Protein AF-A0A7C5XNP4-F1 (afdb_monomer_lite)

Structure (mmCIF, N/CA/C/O backbone):
data_AF-A0A7C5XNP4-F1
#
_entry.id   AF-A0A7C5XNP4-F1
#
loop_
_atom_site.group_PDB
_atom_site.id
_atom_site.type_symbol
_atom_site.label_atom_id
_atom_site.label_alt_id
_atom_site.label_comp_id
_atom_site.label_asym_id
_atom_site.label_entity_id
_atom_site.label_seq_id
_atom_site.pdbx_PDB_ins_code
_atom_site.Cartn_x
_atom_site.Cartn_y
_atom_site.Cartn_z
_atom_site.occupancy
_atom_site.B_iso_or_equiv
_atom_site.auth_seq_id
_atom_site.auth_comp_id
_atom_site.auth_asym_id
_atom_site.auth_atom_id
_atom_site.pdbx_PDB_model_num
ATOM 1 N N . MET A 1 1 ? 22.780 8.938 53.325 1.00 55.75 1 MET A N 1
ATOM 2 C CA . MET A 1 1 ? 22.025 7.682 53.125 1.00 55.75 1 MET A CA 1
ATOM 3 C C . MET A 1 1 ? 20.499 7.865 53.130 1.00 55.75 1 MET A C 1
ATOM 5 O O . MET A 1 1 ? 19.840 7.073 52.483 1.00 55.75 1 MET A O 1
ATOM 9 N N . SER A 1 2 ? 19.911 8.897 53.764 1.00 61.62 2 SER A N 1
ATOM 10 C CA . SER A 1 2 ? 18.436 9.079 53.789 1.00 61.62 2 SER A CA 1
ATOM 11 C C . SER A 1 2 ? 17.801 9.422 52.427 1.00 61.62 2 SER A C 1
ATOM 13 O O . SER A 1 2 ? 16.790 8.841 52.061 1.00 61.62 2 SER A O 1
ATOM 15 N N . GLY A 1 3 ? 18.408 10.318 51.638 1.00 67.31 3 GLY A N 1
ATOM 16 C CA . GLY A 1 3 ? 17.789 10.809 50.393 1.00 67.31 3 GLY A CA 1
ATOM 17 C C . GLY A 1 3 ? 17.752 9.812 49.227 1.00 67.31 3 GLY A C 1
ATOM 18 O O . GLY A 1 3 ? 17.046 10.040 48.252 1.00 67.31 3 GLY A O 1
ATOM 19 N N . GLU A 1 4 ? 18.505 8.716 49.302 1.00 70.69 4 GLU A N 1
ATOM 20 C CA . GLU A 1 4 ? 18.512 7.671 48.269 1.00 70.69 4 GLU A CA 1
ATOM 21 C C . GLU A 1 4 ? 17.351 6.688 48.480 1.00 70.69 4 GLU A C 1
ATOM 23 O O . GLU A 1 4 ? 16.668 6.324 47.525 1.00 70.69 4 GLU A O 1
ATOM 28 N N . SER A 1 5 ? 17.039 6.380 49.744 1.00 75.62 5 SER A N 1
ATOM 29 C CA . SER A 1 5 ? 15.875 5.579 50.136 1.00 75.62 5 SER A CA 1
ATOM 30 C C . SER A 1 5 ? 14.548 6.268 49.793 1.00 75.62 5 SER A C 1
ATOM 32 O O . SER A 1 5 ? 13.605 5.602 49.374 1.00 75.62 5 SER A O 1
ATOM 34 N N . ASP A 1 6 ? 14.478 7.598 49.914 1.00 80.94 6 ASP A N 1
ATOM 35 C CA . ASP A 1 6 ? 13.275 8.376 49.571 1.00 80.94 6 ASP A CA 1
ATOM 36 C C . ASP A 1 6 ? 13.023 8.450 48.057 1.00 80.94 6 ASP A C 1
ATOM 38 O O . ASP A 1 6 ? 11.881 8.511 47.601 1.00 80.94 6 ASP A O 1
ATOM 42 N N . ARG A 1 7 ? 14.087 8.434 47.243 1.00 82.81 7 ARG A N 1
ATOM 43 C CA . ARG A 1 7 ? 13.955 8.374 45.779 1.00 82.81 7 ARG A CA 1
ATOM 44 C C . ARG A 1 7 ? 13.539 6.982 45.321 1.00 82.81 7 ARG A C 1
ATOM 46 O O . ARG A 1 7 ? 12.715 6.883 44.416 1.00 82.81 7 ARG A O 1
ATOM 53 N N . LEU A 1 8 ? 14.078 5.937 45.951 1.00 88.56 8 LEU A N 1
ATOM 54 C CA . LEU A 1 8 ? 13.728 4.553 45.640 1.00 88.56 8 LEU A CA 1
ATOM 55 C C . LEU A 1 8 ? 12.246 4.277 45.935 1.00 88.56 8 LEU A C 1
ATOM 57 O O . LEU A 1 8 ? 11.529 3.803 45.061 1.00 88.56 8 LEU A O 1
ATOM 61 N N . SER A 1 9 ? 11.765 4.681 47.115 1.00 86.62 9 SER A N 1
ATOM 62 C CA . SER A 1 9 ? 10.368 4.475 47.524 1.00 86.62 9 SER A CA 1
ATOM 63 C C . SER A 1 9 ? 9.368 5.232 46.643 1.00 86.62 9 SER A C 1
ATOM 65 O O . SER A 1 9 ? 8.276 4.740 46.355 1.00 86.62 9 SER A O 1
ATOM 67 N N . ARG A 1 10 ? 9.743 6.419 46.15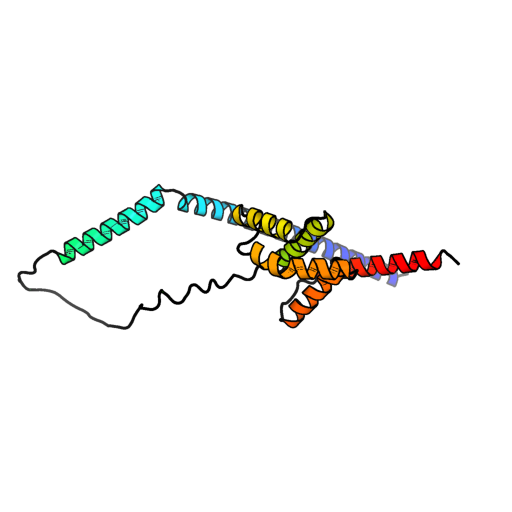3 1.00 89.75 10 ARG A N 1
ATOM 68 C CA . ARG A 1 10 ? 8.925 7.174 45.201 1.00 89.75 10 ARG A CA 1
ATOM 69 C C . ARG A 1 10 ? 8.833 6.479 43.842 1.00 89.75 10 ARG A C 1
ATOM 71 O O . ARG A 1 10 ? 7.741 6.400 43.288 1.00 89.75 10 ARG A O 1
ATOM 78 N N . VAL A 1 11 ? 9.948 5.961 43.327 1.00 88.81 11 VAL A N 1
ATOM 79 C CA . VAL A 1 11 ? 9.963 5.220 42.056 1.00 88.81 11 VAL A CA 1
ATOM 80 C C . VAL A 1 11 ? 9.156 3.926 42.173 1.00 88.81 11 VAL A C 1
ATOM 82 O O . VAL A 1 11 ? 8.379 3.621 41.277 1.00 88.81 11 VAL A O 1
ATOM 85 N N . GLU A 1 12 ? 9.264 3.200 43.287 1.00 89.56 12 GLU A N 1
ATOM 86 C CA . GLU A 1 12 ? 8.447 2.004 43.543 1.00 89.56 12 GLU A CA 1
ATOM 87 C C . GLU A 1 12 ? 6.948 2.318 43.523 1.00 89.56 12 GLU A C 1
ATOM 89 O O . GLU A 1 12 ? 6.162 1.580 42.926 1.00 89.56 12 GLU A O 1
ATOM 94 N N . LYS A 1 13 ? 6.550 3.452 44.110 1.00 93.69 13 LYS A N 1
ATOM 95 C CA . LYS A 1 13 ? 5.158 3.905 44.092 1.00 93.69 13 LYS A CA 1
ATOM 96 C C . LYS A 1 13 ? 4.684 4.276 42.683 1.00 93.69 13 LYS A C 1
ATOM 98 O O . LYS A 1 13 ? 3.612 3.838 42.277 1.00 93.69 13 LYS A O 1
ATOM 103 N N . GLU A 1 14 ? 5.484 5.034 41.932 1.00 92.00 14 GLU A N 1
ATOM 104 C CA . GLU A 1 14 ? 5.174 5.408 40.543 1.00 92.00 14 GLU A CA 1
ATOM 105 C C . GLU A 1 14 ? 5.060 4.160 39.642 1.00 92.00 14 GLU A C 1
ATOM 107 O O . GLU A 1 14 ? 4.161 4.083 38.807 1.00 92.00 14 GLU A O 1
ATOM 112 N N . VAL A 1 15 ? 5.907 3.143 39.846 1.00 92.12 15 VAL A N 1
ATOM 113 C CA . VAL A 1 15 ? 5.844 1.863 39.116 1.00 92.12 15 VAL A CA 1
ATOM 114 C C . VAL A 1 15 ? 4.574 1.081 39.450 1.00 92.12 15 VAL A C 1
ATOM 116 O O . VAL A 1 15 ? 3.950 0.519 38.546 1.00 92.12 15 VAL A O 1
ATOM 119 N N . GLU A 1 16 ? 4.160 1.049 40.716 1.00 93.44 16 GLU A N 1
ATOM 120 C CA . GLU A 1 16 ? 2.936 0.350 41.115 1.00 93.44 16 GLU A CA 1
ATOM 121 C C . GLU A 1 16 ? 1.680 1.055 40.570 1.00 93.44 16 GLU A C 1
ATOM 123 O O . GLU A 1 16 ? 0.771 0.394 40.065 1.00 93.44 16 GLU A O 1
ATOM 128 N N . GLU A 1 17 ? 1.656 2.391 40.556 1.00 94.69 17 GLU A N 1
ATOM 129 C CA . GLU A 1 17 ? 0.597 3.179 39.906 1.00 94.69 17 GLU A CA 1
ATOM 130 C C . GLU A 1 17 ? 0.554 2.931 38.384 1.00 94.69 17 GLU A C 1
ATOM 132 O O . GLU A 1 17 ? -0.520 2.736 37.797 1.00 94.69 17 GLU A O 1
ATOM 137 N N . LEU A 1 18 ? 1.718 2.854 37.727 1.00 93.88 18 LEU A N 1
ATOM 138 C CA . LEU A 1 18 ? 1.809 2.546 36.297 1.00 93.88 18 LEU A CA 1
ATOM 139 C C . LEU A 1 18 ? 1.304 1.131 35.982 1.00 93.88 18 LEU A C 1
ATOM 141 O O . LEU A 1 18 ? 0.596 0.910 35.003 1.00 93.88 18 LEU A O 1
ATOM 145 N N . LYS A 1 19 ? 1.625 0.160 36.837 1.00 91.56 19 LYS A N 1
ATOM 146 C CA . LYS A 1 19 ? 1.166 -1.225 36.702 1.00 91.56 19 LYS A CA 1
ATOM 147 C C . LYS A 1 19 ? -0.351 -1.338 36.856 1.00 91.56 19 LYS A C 1
ATOM 149 O O . LYS A 1 19 ? -0.992 -2.073 36.102 1.00 91.56 19 LYS A O 1
ATOM 154 N N . GLN A 1 20 ? -0.934 -0.600 37.798 1.00 95.38 20 GLN A N 1
ATOM 155 C CA . GLN A 1 20 ? -2.383 -0.566 38.004 1.00 95.38 20 GLN A CA 1
ATOM 156 C C . GLN A 1 20 ? -3.111 0.106 36.836 1.00 95.38 20 GLN A C 1
ATOM 158 O O . GLN A 1 20 ? -4.102 -0.434 36.342 1.00 95.38 20 GLN A O 1
ATOM 163 N N . SER A 1 21 ? -2.600 1.239 36.347 1.00 94.12 21 SER A N 1
ATOM 164 C CA . SER A 1 21 ? -3.162 1.915 35.170 1.00 94.12 21 SER A CA 1
ATOM 165 C C . SER A 1 21 ? -3.051 1.065 33.903 1.00 94.12 21 SER A C 1
ATOM 167 O O . SER A 1 21 ? -4.036 0.940 33.180 1.00 94.12 21 SER A O 1
ATOM 169 N N . LEU A 1 22 ? -1.917 0.394 33.673 1.00 92.88 22 LEU A N 1
ATOM 170 C CA . LEU A 1 22 ? -1.748 -0.526 32.546 1.00 92.88 22 LEU A CA 1
ATOM 171 C C . LEU A 1 22 ? -2.746 -1.688 32.610 1.00 92.88 22 LEU A C 1
ATOM 173 O O . LEU A 1 22 ? -3.338 -2.054 31.595 1.00 92.88 22 LEU A O 1
ATOM 177 N N . LYS A 1 23 ? -2.968 -2.249 33.804 1.00 93.38 23 LYS A N 1
ATOM 178 C CA . LYS A 1 23 ? -3.958 -3.311 34.003 1.00 93.38 23 LYS A CA 1
ATOM 179 C C . LYS A 1 23 ? -5.371 -2.822 33.678 1.00 93.38 23 LYS A C 1
ATOM 181 O O . LYS A 1 23 ? -6.082 -3.494 32.939 1.00 93.38 23 LYS A O 1
ATOM 186 N N . LYS A 1 24 ? -5.735 -1.628 34.149 1.00 95.75 24 LYS A N 1
ATOM 187 C CA . LYS A 1 24 ? -7.036 -1.013 33.865 1.00 95.75 24 LYS A CA 1
ATOM 188 C C . LYS A 1 24 ? -7.237 -0.750 32.368 1.00 95.75 24 LYS A C 1
ATOM 190 O O . LYS A 1 24 ? -8.278 -1.099 31.827 1.00 95.75 24 LYS A O 1
ATOM 195 N N . ILE A 1 25 ? -6.226 -0.207 31.688 1.00 94.50 25 ILE A N 1
ATOM 196 C CA . ILE A 1 25 ? -6.269 0.036 30.238 1.00 94.50 25 ILE A CA 1
ATOM 197 C C . ILE A 1 25 ? -6.407 -1.283 29.471 1.00 94.50 25 ILE A C 1
ATOM 199 O O . ILE A 1 25 ? -7.172 -1.359 28.516 1.00 94.50 25 ILE A O 1
ATOM 203 N N . SER A 1 26 ? -5.704 -2.337 29.892 1.00 90.88 26 SER A N 1
ATOM 204 C CA . SER A 1 26 ? -5.814 -3.667 29.282 1.00 90.88 26 SER A CA 1
ATOM 205 C C . SER A 1 26 ? -7.223 -4.260 29.426 1.00 90.88 26 SER A C 1
ATOM 207 O O . SER A 1 26 ? -7.767 -4.828 28.475 1.00 90.88 26 SER A O 1
ATOM 209 N N . GLU A 1 27 ? -7.845 -4.088 30.596 1.00 95.31 27 GLU A N 1
ATOM 210 C CA . GLU A 1 27 ? -9.223 -4.515 30.858 1.00 95.31 27 GLU A CA 1
ATOM 211 C C . GLU A 1 27 ? -10.234 -3.714 30.016 1.00 95.31 27 GLU A C 1
ATOM 213 O O . GLU A 1 27 ? -11.100 -4.304 29.369 1.00 95.31 27 GLU A O 1
ATOM 218 N N . GLU A 1 28 ? -10.091 -2.387 29.951 1.00 94.75 28 GLU A N 1
ATOM 219 C CA . GLU A 1 28 ? -10.933 -1.512 29.121 1.00 94.75 28 GLU A CA 1
ATOM 220 C C . GLU A 1 28 ? -10.781 -1.816 27.622 1.00 94.75 28 GLU A C 1
ATOM 222 O O . GLU A 1 28 ? -11.778 -1.899 26.904 1.00 94.75 28 GLU A O 1
ATOM 227 N N . PHE A 1 29 ? -9.554 -2.055 27.153 1.00 91.50 29 PHE A N 1
ATOM 228 C CA . PHE A 1 29 ? -9.278 -2.440 25.770 1.00 91.50 29 PHE A CA 1
ATOM 229 C C . PHE A 1 29 ? -9.910 -3.790 25.420 1.00 91.50 29 PHE A C 1
ATOM 231 O O . PHE A 1 29 ? -10.581 -3.912 24.397 1.00 91.50 29 PHE A O 1
ATOM 238 N N . SER A 1 30 ? -9.755 -4.793 26.290 1.00 91.56 30 SER A N 1
ATOM 239 C CA . SER A 1 30 ? -10.360 -6.116 26.094 1.00 91.56 30 SER A CA 1
ATOM 240 C C . SER A 1 30 ? -11.884 -6.020 26.004 1.00 91.56 30 SER A C 1
ATOM 242 O O . SER A 1 30 ? -12.494 -6.620 25.120 1.00 91.56 30 SER A O 1
ATOM 244 N N . LYS A 1 31 ? -12.494 -5.190 26.858 1.00 95.94 31 LYS A N 1
ATOM 245 C CA . LYS A 1 31 ? -13.934 -4.925 26.829 1.00 95.94 31 LYS A CA 1
ATOM 246 C C . LYS A 1 31 ? -14.373 -4.252 25.525 1.00 95.94 31 LYS A C 1
ATOM 248 O O . LYS A 1 31 ? -15.348 -4.689 24.919 1.00 95.94 31 LYS A O 1
ATOM 253 N N . ALA A 1 32 ? -13.643 -3.240 25.057 1.00 92.19 32 ALA A N 1
ATOM 254 C CA . ALA A 1 32 ? -13.949 -2.569 23.793 1.00 92.19 32 ALA A CA 1
ATOM 255 C C . ALA A 1 32 ? -13.857 -3.526 22.589 1.00 92.19 32 ALA A C 1
ATOM 257 O O . ALA A 1 32 ? -14.681 -3.465 21.676 1.00 92.19 32 ALA A O 1
ATOM 258 N N . VAL A 1 33 ? -12.893 -4.455 22.597 1.00 94.00 33 VAL A N 1
ATOM 259 C CA . VAL A 1 33 ? -12.765 -5.496 21.563 1.00 94.00 33 VAL A CA 1
ATOM 260 C C . VAL A 1 33 ? -13.949 -6.467 21.595 1.00 94.00 33 VAL A C 1
ATOM 262 O O . VAL A 1 33 ? -14.460 -6.841 20.537 1.00 94.00 33 VAL A O 1
ATOM 265 N N . GLU A 1 34 ? -14.422 -6.864 22.779 1.00 93.88 34 GLU A N 1
ATOM 266 C CA . GLU A 1 34 ? -15.616 -7.709 22.905 1.00 93.88 34 GLU A CA 1
ATOM 267 C C . GLU A 1 34 ? -16.885 -7.004 22.414 1.00 93.88 34 GLU A C 1
ATOM 269 O O . GLU A 1 34 ? -17.672 -7.603 21.675 1.00 93.88 34 GLU A O 1
ATOM 274 N N . GLU A 1 35 ? -17.063 -5.728 22.761 1.00 95.19 35 GLU A N 1
ATOM 275 C CA . GLU A 1 35 ? -18.182 -4.910 22.282 1.00 95.19 35 GLU A CA 1
ATOM 276 C C . GLU A 1 35 ? -18.152 -4.761 20.753 1.00 95.19 35 GLU A C 1
ATOM 278 O O . GLU A 1 35 ? -19.176 -4.956 20.094 1.00 95.19 35 GLU A O 1
ATOM 283 N N . LEU A 1 36 ? -16.974 -4.526 20.163 1.00 87.94 36 LEU A N 1
ATOM 284 C CA . LEU A 1 36 ? -16.812 -4.459 18.709 1.00 87.94 36 LEU A CA 1
ATOM 285 C C . LEU A 1 36 ? -17.121 -5.803 18.036 1.00 87.94 36 LEU A C 1
ATOM 287 O O . LEU A 1 36 ? -17.833 -5.847 17.031 1.00 87.94 36 LEU A O 1
ATOM 291 N N . ARG A 1 37 ? -16.637 -6.918 18.599 1.00 93.00 37 ARG A N 1
ATOM 292 C CA . ARG A 1 37 ? -16.946 -8.265 18.094 1.00 93.00 37 ARG A CA 1
ATOM 293 C C . ARG A 1 37 ? -18.452 -8.520 18.110 1.00 93.00 37 ARG A C 1
ATOM 295 O O . ARG A 1 37 ? -18.978 -9.079 17.148 1.00 93.00 37 ARG A O 1
ATOM 302 N N . LYS A 1 38 ? -19.141 -8.108 19.176 1.00 95.19 38 LYS A N 1
ATOM 303 C CA . LYS A 1 38 ? -20.596 -8.234 19.292 1.00 95.19 38 LYS A CA 1
ATOM 304 C C . LYS A 1 38 ? -21.311 -7.415 18.215 1.00 95.19 38 LYS A C 1
ATOM 306 O O . LYS A 1 38 ? -22.148 -7.971 17.510 1.00 95.19 38 LYS A O 1
ATOM 311 N N . ALA A 1 39 ? -20.915 -6.158 18.019 1.00 93.56 39 ALA A N 1
ATOM 312 C CA . ALA A 1 39 ? -21.483 -5.296 16.984 1.00 93.56 39 ALA A CA 1
ATOM 313 C C . ALA A 1 39 ? -21.311 -5.884 15.570 1.00 93.56 39 ALA A C 1
ATOM 315 O O . ALA A 1 39 ? -22.239 -5.862 14.768 1.00 93.56 39 ALA A O 1
ATOM 316 N N . VAL A 1 40 ? -20.155 -6.484 15.263 1.00 89.94 40 VAL A N 1
ATOM 317 C CA . VAL A 1 40 ? -19.923 -7.143 13.963 1.00 89.94 40 VAL A CA 1
ATOM 318 C C . VAL A 1 40 ? -20.829 -8.364 13.771 1.00 89.94 40 VAL A C 1
ATOM 320 O O . VAL A 1 40 ? -21.347 -8.579 12.673 1.00 89.94 40 VAL A O 1
ATOM 323 N N . VAL A 1 41 ? -21.051 -9.161 14.821 1.00 90.44 41 VAL A N 1
ATOM 324 C CA . VAL A 1 41 ? -21.989 -10.296 14.770 1.00 90.44 41 VAL A CA 1
ATOM 325 C C . VAL A 1 41 ? -23.423 -9.809 14.549 1.00 90.44 41 VAL A C 1
ATOM 327 O O . VAL A 1 41 ? -24.128 -10.383 13.720 1.00 90.44 41 VAL A O 1
ATOM 330 N N . GLU A 1 42 ? -23.836 -8.732 15.221 1.00 91.06 42 GLU A N 1
ATOM 331 C CA . GLU A 1 42 ? -25.151 -8.105 15.032 1.00 91.06 42 GLU A CA 1
ATOM 332 C C . GLU A 1 42 ? -25.328 -7.571 13.602 1.00 91.06 42 GLU A C 1
ATOM 334 O O . GLU A 1 42 ? -26.345 -7.856 12.974 1.00 91.06 42 GLU A O 1
ATOM 339 N N . ILE A 1 43 ? -24.319 -6.896 13.035 1.00 88.38 43 ILE A N 1
ATOM 340 C CA . ILE A 1 43 ? -24.342 -6.436 11.635 1.00 88.38 43 ILE A CA 1
ATOM 341 C C . ILE A 1 43 ? -24.482 -7.622 10.682 1.00 88.38 43 ILE A C 1
ATOM 343 O O . ILE A 1 43 ? -25.315 -7.585 9.782 1.00 88.38 43 ILE A O 1
ATOM 347 N N . ARG A 1 44 ? -23.707 -8.696 10.874 1.00 83.19 44 ARG A N 1
ATOM 348 C CA . ARG A 1 44 ? -23.817 -9.893 10.028 1.00 83.19 44 ARG A CA 1
ATOM 349 C C . ARG A 1 44 ? -25.208 -10.521 10.124 1.00 83.19 44 ARG A C 1
ATOM 351 O O . ARG A 1 44 ? -25.735 -10.970 9.108 1.00 83.19 44 ARG A O 1
ATOM 358 N N . SER A 1 45 ? -25.800 -10.538 11.318 1.00 86.62 45 SER A N 1
ATOM 359 C CA . SER A 1 45 ? -27.178 -10.994 11.516 1.00 86.62 45 SER A CA 1
ATOM 360 C C . SER A 1 45 ? -28.164 -10.118 10.743 1.00 86.62 45 SER A C 1
ATOM 362 O O . SER A 1 45 ? -28.939 -10.642 9.951 1.00 86.62 45 SER A O 1
ATOM 364 N N . ALA A 1 46 ? -28.074 -8.793 10.882 1.00 80.38 46 ALA A N 1
ATOM 365 C CA . ALA A 1 46 ? -28.932 -7.846 10.171 1.00 80.38 46 ALA A CA 1
ATOM 366 C C . ALA A 1 46 ? -28.777 -7.944 8.643 1.00 80.38 46 ALA A C 1
ATOM 368 O O . ALA A 1 46 ? -29.765 -7.918 7.917 1.00 80.38 46 ALA A O 1
ATOM 369 N N . VAL A 1 47 ? -27.551 -8.124 8.141 1.00 80.19 47 VAL A N 1
ATOM 370 C CA . VAL A 1 47 ? -27.296 -8.374 6.714 1.00 80.19 47 VAL A CA 1
ATOM 371 C C . VAL A 1 47 ? -27.953 -9.679 6.273 1.00 80.19 47 VAL A C 1
ATOM 373 O O . VAL A 1 47 ? -28.615 -9.690 5.246 1.00 80.19 47 VAL A O 1
ATOM 376 N N . THR A 1 48 ? -27.865 -10.745 7.071 1.00 77.94 48 THR A N 1
ATOM 377 C CA . THR A 1 48 ? -28.534 -12.025 6.768 1.00 77.94 48 THR A CA 1
ATOM 378 C C . THR A 1 48 ? -30.065 -11.881 6.773 1.00 77.94 48 THR A C 1
ATOM 380 O O . THR A 1 48 ? -30.758 -12.517 5.981 1.00 77.94 48 THR A O 1
ATOM 383 N N . GLU A 1 49 ? -30.619 -11.025 7.638 1.00 76.31 49 GLU A N 1
ATOM 384 C CA . GLU A 1 49 ? -32.050 -10.696 7.655 1.00 76.31 49 GLU A CA 1
ATOM 385 C C . GLU A 1 49 ? -32.488 -9.879 6.431 1.00 76.31 49 GLU A C 1
ATOM 387 O O . GLU A 1 49 ? -33.592 -10.097 5.927 1.00 76.31 49 GLU A O 1
ATOM 392 N N . ILE A 1 50 ? -31.638 -8.976 5.931 1.00 72.00 50 ILE A N 1
ATOM 393 C CA . ILE A 1 50 ? -31.873 -8.204 4.698 1.00 72.00 50 ILE A CA 1
ATOM 394 C C . ILE A 1 50 ? -31.714 -9.090 3.455 1.00 72.00 50 ILE A C 1
ATOM 396 O O . ILE A 1 50 ? -32.513 -8.996 2.527 1.00 72.00 50 ILE A O 1
ATOM 400 N N . GLU A 1 51 ? -30.717 -9.976 3.443 1.00 65.12 51 GLU A N 1
ATOM 401 C CA . GLU A 1 51 ? -30.487 -10.956 2.376 1.00 65.12 51 GLU A CA 1
ATOM 402 C C . GLU A 1 51 ? -31.578 -12.032 2.321 1.00 65.12 51 GLU A C 1
ATOM 404 O O . GLU A 1 51 ? -31.677 -12.752 1.328 1.00 65.12 51 GLU A O 1
ATOM 409 N N . ASN A 1 52 ? -32.426 -12.145 3.351 1.00 75.50 52 ASN A N 1
ATOM 410 C CA . ASN A 1 52 ? -33.547 -13.071 3.333 1.00 75.50 52 ASN A CA 1
ATOM 411 C C . ASN A 1 52 ? -34.553 -12.663 2.235 1.00 75.50 52 ASN A C 1
ATOM 413 O O . ASN A 1 52 ? -35.268 -11.662 2.382 1.00 75.50 52 ASN A O 1
ATOM 417 N N . PRO A 1 53 ? -34.699 -13.465 1.164 1.00 64.81 53 PRO A N 1
ATOM 418 C CA . PRO A 1 53 ? -35.544 -13.112 0.030 1.00 64.81 53 PRO A CA 1
ATOM 419 C C . PRO A 1 53 ? -37.018 -12.970 0.421 1.00 64.81 53 PRO A C 1
ATOM 421 O O . PRO A 1 53 ? -37.740 -12.202 -0.204 1.00 64.81 53 PRO A O 1
ATOM 424 N N . PHE A 1 54 ? -37.481 -13.641 1.481 1.00 67.25 54 PHE A N 1
ATOM 425 C CA . PHE A 1 54 ? -38.860 -13.508 1.954 1.00 67.25 54 PHE A CA 1
ATOM 426 C C . PHE A 1 54 ? -39.143 -12.142 2.589 1.00 67.25 54 PHE A C 1
ATOM 428 O O . PHE A 1 54 ? -40.262 -11.640 2.469 1.00 67.25 54 PHE A O 1
ATOM 435 N N . ASN A 1 55 ? -38.147 -11.517 3.224 1.00 66.81 55 ASN A N 1
ATOM 436 C CA . ASN A 1 55 ? -38.293 -10.168 3.770 1.00 66.81 55 ASN A CA 1
ATOM 437 C C . ASN A 1 55 ? -38.370 -9.131 2.641 1.00 66.81 55 ASN A C 1
ATOM 439 O O . ASN A 1 55 ? -39.218 -8.242 2.690 1.00 66.81 55 ASN A O 1
ATOM 443 N N . LEU A 1 56 ? -37.572 -9.302 1.582 1.00 67.81 56 LEU A N 1
ATOM 444 C CA . LEU A 1 56 ? -37.647 -8.477 0.371 1.00 67.81 56 LEU A CA 1
ATOM 445 C C . LEU A 1 56 ? -38.981 -8.661 -0.362 1.00 67.81 56 LEU A C 1
ATOM 447 O O . LEU A 1 56 ? -39.621 -7.679 -0.731 1.00 67.81 56 LEU A O 1
ATOM 451 N N . LEU A 1 57 ? -39.448 -9.905 -0.511 1.00 62.03 57 LEU A N 1
ATOM 452 C CA . LEU A 1 57 ? -40.745 -10.201 -1.121 1.00 62.03 57 LEU A CA 1
ATOM 453 C C . LEU A 1 57 ? -41.904 -9.594 -0.333 1.00 62.03 57 LEU A C 1
ATOM 455 O O . LEU A 1 57 ? -42.845 -9.123 -0.956 1.00 62.03 57 LEU A O 1
ATOM 459 N N . ARG A 1 58 ? -41.835 -9.553 1.004 1.00 64.88 58 ARG A N 1
ATOM 460 C CA . ARG A 1 58 ? -42.851 -8.889 1.835 1.00 64.88 58 ARG A CA 1
ATOM 461 C C . ARG A 1 58 ? -42.894 -7.380 1.588 1.00 64.88 58 ARG A C 1
ATOM 463 O O . ARG A 1 58 ? -43.978 -6.805 1.535 1.00 64.88 58 ARG A O 1
ATOM 470 N N . VAL A 1 59 ? -41.735 -6.738 1.444 1.00 63.84 59 VAL A N 1
ATOM 471 C CA . VAL A 1 59 ? -41.657 -5.302 1.134 1.00 63.84 59 VAL A CA 1
ATOM 472 C C . VAL A 1 59 ? -42.205 -5.035 -0.271 1.00 63.84 59 VAL A C 1
ATOM 474 O O . VAL A 1 59 ? -43.085 -4.191 -0.422 1.00 63.84 59 VAL A O 1
ATOM 477 N N . ILE A 1 60 ? -41.794 -5.818 -1.271 1.00 63.31 60 ILE A N 1
ATOM 478 C CA . ILE A 1 60 ? -42.275 -5.685 -2.656 1.00 63.31 60 ILE A CA 1
ATOM 479 C C . ILE A 1 60 ? -43.779 -5.977 -2.754 1.00 63.31 60 ILE A C 1
ATOM 481 O O . ILE A 1 60 ? -44.512 -5.220 -3.383 1.00 63.31 60 ILE A O 1
ATOM 485 N N . SER A 1 61 ? -44.275 -7.025 -2.089 1.00 62.22 61 SER A N 1
ATOM 486 C CA . SER A 1 61 ? -45.705 -7.344 -2.078 1.00 62.22 61 SER A CA 1
ATOM 487 C C . SER A 1 61 ? -46.516 -6.248 -1.395 1.00 62.22 61 SER A C 1
ATOM 489 O O . SER A 1 61 ? -47.593 -5.909 -1.874 1.00 62.22 61 SER A O 1
ATOM 491 N N . SER A 1 62 ? -45.990 -5.651 -0.319 1.00 65.25 62 SER A N 1
ATOM 492 C CA . SER A 1 62 ? -46.644 -4.518 0.342 1.00 65.25 62 SER A CA 1
ATOM 493 C C . SER A 1 62 ? -46.689 -3.276 -0.549 1.00 65.25 62 SER A C 1
ATOM 495 O O . SER A 1 62 ? -47.688 -2.562 -0.552 1.00 65.25 62 SER A O 1
ATOM 497 N N . GLU A 1 63 ? -45.655 -3.041 -1.359 1.00 67.44 63 GLU A N 1
ATOM 498 C CA . GLU A 1 63 ? -45.612 -1.927 -2.304 1.00 67.44 63 GLU A CA 1
ATOM 499 C C . GLU A 1 63 ? -46.573 -2.146 -3.481 1.00 67.44 63 GLU A C 1
ATOM 501 O O . GLU A 1 63 ? -47.308 -1.232 -3.861 1.00 67.44 63 GLU A O 1
ATOM 506 N N . GLU A 1 64 ? -46.669 -3.374 -3.995 1.00 65.62 64 GLU A N 1
ATOM 507 C CA . GLU A 1 64 ? -47.689 -3.748 -4.975 1.00 65.62 64 GLU A CA 1
ATOM 508 C C . GLU A 1 64 ? -49.113 -3.628 -4.416 1.00 65.62 64 GLU A C 1
ATOM 510 O O . GLU A 1 64 ? -50.006 -3.147 -5.113 1.00 65.62 64 GLU A O 1
ATOM 515 N N . GLU A 1 65 ? -49.349 -4.037 -3.169 1.00 60.88 65 GLU A N 1
ATOM 516 C CA . GLU A 1 65 ? -50.641 -3.888 -2.492 1.00 60.88 65 GLU A CA 1
ATOM 517 C C . GLU A 1 65 ? -51.004 -2.414 -2.292 1.00 60.88 65 GLU A C 1
ATOM 519 O O . GLU A 1 65 ? -52.144 -2.025 -2.550 1.00 60.88 65 GLU A O 1
ATOM 524 N N . LEU A 1 66 ? -50.036 -1.567 -1.931 1.00 62.84 66 LEU A N 1
ATOM 525 C CA . LEU A 1 66 ? -50.229 -0.124 -1.794 1.00 62.84 66 LEU A CA 1
ATOM 526 C C . LEU A 1 66 ? -50.548 0.530 -3.146 1.00 62.84 66 LEU A C 1
ATOM 528 O O . LEU A 1 66 ? -51.416 1.400 -3.234 1.00 62.84 66 LEU A O 1
ATOM 532 N N . GLN A 1 67 ? -49.892 0.086 -4.222 1.00 65.38 67 GLN A N 1
ATOM 533 C CA . GLN A 1 67 ? -50.194 0.528 -5.584 1.00 65.38 67 GLN A CA 1
ATOM 534 C C . GLN A 1 67 ? -51.562 0.036 -6.066 1.00 65.38 67 GLN A C 1
ATOM 536 O O . GLN A 1 67 ? -52.284 0.792 -6.717 1.00 65.38 67 GLN A O 1
ATOM 541 N N . ARG A 1 68 ? -51.959 -1.200 -5.739 1.00 69.19 68 ARG A N 1
ATOM 542 C CA . ARG A 1 68 ? -53.304 -1.718 -6.038 1.00 69.19 68 ARG A CA 1
ATOM 543 C C . ARG A 1 68 ? -54.371 -0.948 -5.264 1.00 69.19 68 ARG A C 1
ATOM 545 O O . ARG A 1 68 ? -55.373 -0.572 -5.862 1.00 69.19 68 ARG A O 1
ATOM 552 N N . ALA A 1 69 ? -54.141 -0.642 -3.987 1.00 65.62 69 ALA A N 1
ATOM 553 C CA . ALA A 1 69 ? -55.040 0.174 -3.174 1.00 65.62 69 ALA A CA 1
ATOM 554 C C . ALA A 1 69 ? -55.187 1.600 -3.734 1.00 65.62 69 ALA A C 1
ATOM 556 O O . ALA A 1 69 ? -56.303 2.107 -3.824 1.00 65.62 69 ALA A O 1
ATOM 557 N N . ARG A 1 70 ? -54.090 2.221 -4.193 1.00 66.38 70 ARG A N 1
ATOM 558 C CA . ARG A 1 70 ? -54.120 3.529 -4.876 1.00 66.38 70 ARG A CA 1
ATOM 559 C C . ARG A 1 70 ? -54.895 3.480 -6.195 1.00 66.38 70 ARG A C 1
ATOM 561 O O . ARG A 1 70 ? -55.767 4.312 -6.408 1.00 66.38 70 ARG A O 1
ATOM 568 N N . LYS A 1 71 ? -54.657 2.469 -7.037 1.00 67.69 71 LYS A N 1
ATOM 569 C CA . LYS A 1 71 ? -55.387 2.285 -8.306 1.00 67.69 71 LYS A CA 1
ATOM 570 C C . LYS A 1 71 ? -56.880 2.015 -8.093 1.00 67.69 71 LYS A C 1
ATOM 572 O O . LYS A 1 71 ? -57.701 2.505 -8.859 1.00 67.69 71 LYS A O 1
ATOM 577 N N . LEU A 1 72 ? -57.241 1.267 -7.049 1.00 66.25 72 LEU A N 1
ATOM 578 C CA . LEU A 1 72 ? -58.637 1.034 -6.662 1.00 66.25 72 LEU A CA 1
ATOM 579 C C . LEU A 1 72 ? -59.306 2.313 -6.138 1.00 66.25 72 LEU A C 1
ATOM 581 O O . LEU A 1 72 ? -60.479 2.540 -6.423 1.00 66.25 72 LEU A O 1
ATOM 585 N N . ALA A 1 73 ? -58.564 3.168 -5.428 1.00 62.03 73 ALA A N 1
ATOM 586 C CA . ALA A 1 73 ? -59.046 4.479 -4.998 1.00 62.03 73 ALA A CA 1
ATOM 587 C C . ALA A 1 73 ? -59.225 5.466 -6.172 1.00 62.03 73 ALA A C 1
ATOM 589 O O . ALA A 1 73 ? -60.122 6.303 -6.126 1.00 62.03 73 ALA A O 1
ATOM 590 N N . GLU A 1 74 ? -58.423 5.349 -7.237 1.00 58.03 74 GLU A N 1
ATOM 591 C CA . GLU A 1 74 ? -58.518 6.177 -8.453 1.00 58.03 74 GLU A CA 1
ATOM 592 C C . GLU A 1 74 ? -59.631 5.738 -9.427 1.00 58.03 74 GLU A C 1
ATOM 594 O O . GLU A 1 74 ? -60.092 6.546 -10.230 1.00 58.03 74 GLU A O 1
ATOM 599 N N . GLN A 1 75 ? -60.083 4.478 -9.372 1.00 52.16 75 GLN A N 1
ATOM 600 C CA . GLN A 1 75 ? -61.066 3.914 -10.315 1.00 52.16 75 GLN A CA 1
ATOM 601 C C . GLN A 1 75 ? -62.522 3.931 -9.822 1.00 52.16 75 GLN A C 1
ATOM 603 O O . GLN A 1 75 ? -63.412 3.483 -10.546 1.00 52.16 75 GLN A O 1
ATOM 608 N N . ALA A 1 76 ? -62.805 4.451 -8.626 1.00 45.84 76 ALA A N 1
ATOM 609 C CA . ALA A 1 76 ? -64.178 4.599 -8.151 1.00 45.84 76 ALA A CA 1
ATOM 610 C C . ALA A 1 76 ? -64.816 5.892 -8.712 1.00 45.84 76 ALA A C 1
ATOM 612 O O . ALA A 1 76 ? -64.359 6.989 -8.380 1.00 45.84 76 ALA A O 1
ATOM 613 N N . PRO A 1 77 ? -65.881 5.819 -9.537 1.00 40.25 77 PRO A N 1
ATOM 614 C CA . PRO A 1 77 ? -66.592 7.008 -9.984 1.00 40.25 77 PRO A CA 1
ATOM 615 C C . PRO A 1 77 ? -67.381 7.612 -8.818 1.00 40.25 77 PRO A C 1
ATOM 617 O O . PRO A 1 77 ? -68.214 6.961 -8.188 1.00 40.25 77 PRO A O 1
ATOM 620 N N . ILE A 1 78 ? -67.113 8.886 -8.547 1.00 41.97 78 ILE A N 1
ATOM 621 C CA . ILE A 1 78 ? -67.805 9.692 -7.545 1.00 41.97 78 ILE A CA 1
ATOM 622 C C . ILE A 1 78 ? -69.219 9.996 -8.063 1.00 41.97 78 ILE A C 1
ATOM 624 O O . ILE A 1 78 ? -69.379 10.718 -9.046 1.00 41.97 78 ILE A O 1
ATOM 628 N N . SER A 1 79 ? -70.245 9.485 -7.378 1.00 32.62 79 SER A N 1
ATOM 629 C CA . SER A 1 79 ? -71.615 10.011 -7.435 1.00 32.62 79 SER A CA 1
ATOM 630 C C . SER A 1 79 ? -72.057 10.409 -6.018 1.00 32.62 79 SER A C 1
ATOM 632 O O . SER A 1 79 ? -71.619 9.777 -5.053 1.00 32.62 79 SER A O 1
ATOM 634 N N . PRO A 1 80 ? -72.828 11.500 -5.848 1.00 42.50 80 PRO A N 1
ATOM 635 C CA . PRO A 1 80 ? -72.720 12.360 -4.678 1.00 42.50 80 PRO A CA 1
ATOM 636 C C . PRO A 1 80 ? -73.795 12.075 -3.625 1.00 42.50 80 PRO A C 1
ATOM 638 O O . PRO A 1 80 ? -74.981 12.053 -3.936 1.00 42.50 80 PRO A O 1
ATOM 641 N N . MET A 1 81 ? -73.404 12.008 -2.349 1.00 28.20 81 MET A N 1
ATOM 642 C CA . MET A 1 81 ? -74.303 12.357 -1.244 1.00 28.20 81 MET A CA 1
ATOM 643 C C . MET A 1 81 ? -73.512 12.799 0.002 1.00 28.20 81 MET A C 1
ATOM 645 O O . MET A 1 81 ? -72.740 12.051 0.587 1.00 28.20 81 MET A O 1
ATOM 649 N N . ARG A 1 82 ? -73.703 14.079 0.341 1.00 30.23 82 ARG A N 1
ATOM 650 C CA . ARG A 1 82 ? -73.384 14.792 1.598 1.00 30.23 82 ARG A CA 1
ATOM 651 C C . ARG A 1 82 ? -74.043 14.128 2.834 1.00 30.23 82 ARG A C 1
ATOM 653 O O . ARG A 1 82 ? -75.005 13.393 2.623 1.00 30.23 82 ARG A O 1
ATOM 660 N N . PRO A 1 83 ? -73.795 14.594 4.084 1.00 40.31 83 PRO A N 1
ATOM 661 C CA . PRO A 1 83 ? -72.614 15.249 4.684 1.00 40.31 83 PRO A CA 1
ATOM 662 C C . PRO A 1 83 ? -72.303 14.729 6.124 1.00 40.31 83 PRO A C 1
ATOM 664 O O . PRO A 1 83 ? -72.978 13.835 6.619 1.00 40.31 83 PRO A O 1
ATOM 667 N N . ALA A 1 84 ? -71.370 15.421 6.798 1.00 27.67 84 ALA A N 1
ATOM 668 C CA . ALA A 1 84 ? -71.046 15.425 8.239 1.00 27.67 84 ALA A CA 1
ATOM 669 C C . ALA A 1 84 ? -69.950 14.419 8.668 1.00 27.67 84 ALA A C 1
ATOM 671 O O . ALA A 1 84 ? -70.061 13.234 8.407 1.00 27.67 84 ALA A O 1
ATOM 672 N N . GLU A 1 85 ? -68.844 14.808 9.311 1.00 29.38 85 GLU A N 1
ATOM 673 C CA . GLU A 1 85 ? -68.555 16.055 10.021 1.00 29.38 85 GLU A CA 1
ATOM 674 C C . GLU A 1 85 ? -67.036 16.240 10.233 1.00 29.38 85 GLU A C 1
ATOM 676 O O . GLU A 1 85 ? -66.331 15.311 10.614 1.00 29.38 85 GLU A O 1
ATOM 681 N N . THR A 1 86 ? -66.593 17.489 10.024 1.00 27.88 86 THR A N 1
ATOM 682 C CA . THR A 1 86 ? -65.446 18.203 10.641 1.00 27.88 86 THR A CA 1
ATOM 683 C C . THR A 1 86 ? -64.019 17.650 10.458 1.00 27.88 86 THR A C 1
ATOM 685 O O . THR A 1 86 ? -63.652 16.642 11.042 1.00 27.88 86 THR A O 1
ATOM 688 N N . ALA A 1 87 ? -63.182 18.246 9.591 1.00 29.03 87 ALA A N 1
ATOM 689 C CA . ALA A 1 87 ? -62.440 19.524 9.757 1.00 29.03 87 ALA A CA 1
ATOM 690 C C . ALA A 1 87 ? -61.372 19.431 10.871 1.00 29.03 87 ALA A C 1
ATOM 692 O O . ALA A 1 87 ? -61.711 19.133 12.008 1.00 29.03 87 ALA A O 1
ATOM 693 N N . LYS A 1 88 ? -60.075 19.679 10.640 1.00 31.22 88 LYS A N 1
ATOM 694 C CA . LYS A 1 88 ? -59.407 20.846 10.013 1.00 31.22 88 LYS A CA 1
ATOM 695 C C . LYS A 1 88 ? -58.037 20.403 9.441 1.00 31.22 88 LYS A C 1
ATOM 697 O O . LYS A 1 88 ? -57.414 19.532 10.036 1.00 31.22 88 LYS A O 1
ATOM 702 N N . THR A 1 89 ? -57.639 20.770 8.216 1.00 27.36 89 THR A N 1
ATOM 703 C CA . THR A 1 89 ? -56.903 22.006 7.814 1.00 27.36 89 THR A CA 1
ATOM 704 C C . THR A 1 89 ? -55.637 22.201 8.652 1.00 27.36 89 THR A C 1
ATOM 706 O O . THR A 1 89 ? -55.749 22.347 9.860 1.00 27.36 89 THR A O 1
ATOM 709 N N . GLU A 1 90 ? -54.435 22.031 8.102 1.00 29.73 90 GLU A N 1
ATOM 710 C CA . GLU A 1 90 ? -53.553 23.021 7.432 1.00 29.73 90 GLU A CA 1
ATOM 711 C C . GLU A 1 90 ? -52.285 22.226 7.007 1.00 29.73 90 GLU A C 1
ATOM 713 O O . GLU A 1 90 ? -51.996 21.205 7.621 1.00 29.73 90 GLU A O 1
ATOM 718 N N . GLU A 1 91 ? -51.434 22.512 6.023 1.00 30.84 91 GLU A N 1
ATOM 719 C CA . GLU A 1 91 ? -51.278 23.513 4.972 1.00 30.84 91 GLU A CA 1
ATOM 720 C C . GLU A 1 91 ? -50.235 22.937 3.972 1.00 30.84 91 GLU A C 1
ATOM 722 O O . GLU A 1 91 ? -49.420 22.076 4.298 1.00 30.84 91 GLU A O 1
ATOM 727 N N . LYS A 1 92 ? -50.314 23.398 2.725 1.00 30.67 92 LYS A N 1
ATOM 728 C CA . LYS A 1 92 ? -49.445 23.141 1.551 1.00 30.67 92 LYS A CA 1
ATOM 729 C C . LYS A 1 92 ? -48.114 23.942 1.658 1.00 30.67 92 LYS A C 1
ATOM 731 O O . LYS A 1 92 ? -48.004 24.734 2.585 1.00 30.67 92 LYS A O 1
ATOM 736 N N . PRO A 1 93 ? -47.236 24.022 0.627 1.00 40.69 93 PRO A N 1
ATOM 737 C CA . PRO A 1 93 ? -46.803 23.089 -0.434 1.00 40.69 93 PRO A CA 1
ATOM 738 C C . PRO A 1 93 ? -45.261 23.162 -0.673 1.00 40.69 93 PRO A C 1
ATOM 740 O O . PRO A 1 93 ? -44.554 23.864 0.041 1.00 40.69 93 PRO A O 1
ATOM 743 N N . SER A 1 94 ? -44.801 22.580 -1.796 1.00 29.02 94 SER A N 1
ATOM 744 C CA . SER A 1 94 ? -43.581 22.931 -2.567 1.00 29.02 94 SER A CA 1
ATOM 745 C C . SER A 1 94 ? -42.380 22.013 -2.301 1.00 29.02 94 SER A C 1
ATOM 747 O O . SER A 1 94 ? -42.046 21.769 -1.154 1.00 29.02 94 SER A O 1
ATOM 749 N N . GLU A 1 95 ? -41.642 21.456 -3.261 1.00 34.62 95 GLU A N 1
ATOM 750 C CA . GLU A 1 95 ? -41.692 21.385 -4.726 1.00 34.62 95 GLU A CA 1
ATOM 751 C C . GLU A 1 95 ? -40.641 20.332 -5.152 1.00 34.62 95 GLU A C 1
ATOM 753 O O . GLU A 1 95 ? -39.593 20.241 -4.516 1.00 34.62 95 GLU A O 1
ATOM 758 N N . LYS A 1 96 ? -40.883 19.666 -6.294 1.00 42.44 96 LYS A N 1
ATOM 759 C CA . LYS A 1 96 ? -39.927 18.923 -7.157 1.00 42.44 96 LYS A CA 1
ATOM 760 C C . LYS A 1 96 ? -39.448 17.550 -6.650 1.00 42.44 96 LYS A C 1
ATOM 762 O O . LYS A 1 96 ? -39.206 17.348 -5.467 1.00 42.44 96 LYS A O 1
ATOM 767 N N . PRO A 1 97 ? -39.317 16.589 -7.581 1.00 41.28 97 PRO A N 1
ATOM 768 C CA . PRO A 1 97 ? -37.991 16.375 -8.157 1.00 41.28 97 PRO A CA 1
ATOM 769 C C . PRO A 1 97 ? -38.023 16.118 -9.671 1.00 41.28 97 PRO A C 1
ATOM 771 O O . PRO A 1 97 ? -38.632 15.171 -10.156 1.00 41.28 97 PRO A O 1
ATOM 774 N N . LEU A 1 98 ? -37.295 16.953 -10.410 1.00 41.22 98 LEU A N 1
ATOM 775 C CA . LEU A 1 98 ? -36.858 16.688 -11.787 1.00 41.22 98 LEU A CA 1
ATOM 776 C C . LEU A 1 98 ? -35.319 16.726 -11.835 1.00 41.22 98 LEU A C 1
ATOM 778 O O . LEU A 1 98 ? -34.713 17.234 -12.767 1.00 41.22 98 LEU A O 1
ATOM 782 N N . GLU A 1 99 ? -34.683 16.233 -10.769 1.00 42.19 99 GLU A N 1
ATOM 783 C CA . GLU A 1 99 ? -33.248 16.405 -10.502 1.00 42.19 99 GLU A CA 1
ATOM 784 C C . GLU A 1 99 ? -32.546 15.071 -10.187 1.00 42.19 99 GLU A C 1
ATOM 786 O O . GLU A 1 99 ? -31.510 15.034 -9.527 1.00 42.19 99 GLU A O 1
ATOM 791 N N . GLU A 1 100 ? -33.103 13.958 -10.672 1.00 43.94 100 GLU A N 1
ATOM 792 C CA . GLU A 1 100 ? -32.589 12.602 -10.416 1.00 43.94 100 GLU A CA 1
ATOM 793 C C . GLU A 1 100 ? -31.660 12.070 -11.526 1.00 43.94 100 GLU A C 1
ATOM 795 O O . GLU A 1 100 ? -31.308 10.896 -11.545 1.00 43.94 100 GLU A O 1
ATOM 800 N N . GLU A 1 101 ? -31.188 12.935 -12.431 1.00 40.91 101 GLU A N 1
ATOM 801 C CA . GLU A 1 101 ? -30.255 12.537 -13.503 1.00 40.91 101 GLU A CA 1
ATOM 802 C C . GLU A 1 101 ? -28.891 13.252 -13.460 1.00 40.91 101 GLU A C 1
ATOM 804 O O . GLU A 1 101 ? -28.042 13.029 -14.317 1.00 40.91 101 GLU A O 1
ATOM 809 N N . ALA A 1 102 ? -28.615 14.048 -12.416 1.00 38.19 102 ALA A N 1
ATOM 810 C CA . ALA A 1 102 ? -27.367 14.818 -12.288 1.00 38.19 102 ALA A CA 1
ATOM 811 C C . ALA A 1 102 ? -26.517 14.508 -11.038 1.00 38.19 102 ALA A C 1
ATOM 813 O O . ALA A 1 102 ? -25.574 15.240 -10.740 1.00 38.19 102 ALA A O 1
ATOM 814 N N . ARG A 1 103 ? -26.787 13.423 -10.297 1.00 38.09 103 ARG A N 1
ATOM 815 C CA . ARG A 1 103 ? -25.970 13.033 -9.126 1.00 38.09 103 ARG A CA 1
ATOM 816 C C . ARG A 1 103 ? -25.569 11.560 -9.139 1.00 38.09 103 ARG A C 1
ATOM 818 O O . ARG A 1 103 ? -25.771 10.831 -8.179 1.00 38.09 103 ARG A O 1
ATOM 825 N N . ARG A 1 104 ? -24.916 11.134 -10.221 1.00 41.44 104 ARG A N 1
ATOM 826 C CA . ARG A 1 104 ? -23.905 10.063 -10.154 1.00 41.44 104 ARG A CA 1
ATOM 827 C C . ARG A 1 104 ? -22.503 10.662 -10.214 1.00 41.44 104 ARG A C 1
ATOM 829 O O . ARG A 1 104 ? -21.651 10.207 -10.963 1.00 41.44 104 ARG A O 1
ATOM 836 N N . ILE A 1 105 ? -22.252 11.684 -9.405 1.00 39.81 105 ILE A N 1
ATOM 837 C CA . ILE A 1 105 ? -20.917 11.821 -8.838 1.00 39.81 105 ILE A CA 1
ATOM 838 C C . ILE A 1 105 ? -20.986 10.907 -7.627 1.00 39.81 105 ILE A C 1
ATOM 840 O O . ILE A 1 105 ? -21.537 11.274 -6.593 1.00 39.81 105 ILE A O 1
ATOM 844 N N . VAL A 1 106 ? -20.543 9.663 -7.808 1.00 43.34 106 VAL A N 1
ATOM 845 C CA . VAL A 1 106 ? -20.135 8.849 -6.669 1.00 43.34 106 VAL A CA 1
ATOM 846 C C . VAL A 1 106 ? -19.072 9.702 -5.993 1.00 43.34 106 VAL A C 1
ATOM 848 O O . VAL A 1 106 ? -17.967 9.829 -6.516 1.00 43.34 106 VAL A O 1
ATOM 851 N N . GLU A 1 107 ? -19.420 10.374 -4.895 1.00 40.38 107 GLU A N 1
ATOM 852 C CA . GLU A 1 107 ? -18.419 10.817 -3.938 1.00 40.38 107 GLU A CA 1
ATOM 853 C C . GLU A 1 107 ? -17.704 9.534 -3.532 1.00 40.38 107 GLU A C 1
ATOM 855 O O . GLU A 1 107 ? -18.203 8.750 -2.722 1.00 40.38 107 GLU A O 1
ATOM 860 N N . ALA A 1 108 ? -16.596 9.245 -4.218 1.00 43.38 108 ALA A N 1
ATOM 861 C CA . ALA A 1 108 ? -15.728 8.142 -3.889 1.00 43.38 108 ALA A CA 1
ATOM 862 C C . ALA A 1 108 ? -15.290 8.425 -2.462 1.00 43.38 108 ALA A C 1
ATOM 864 O O . ALA A 1 108 ? -14.474 9.316 -2.217 1.00 43.38 108 ALA A O 1
ATOM 865 N N . LYS A 1 109 ? -15.925 7.732 -1.513 1.00 46.47 109 LYS A N 1
ATOM 866 C CA . LYS A 1 109 ? -15.544 7.785 -0.113 1.00 46.47 109 LYS A CA 1
ATOM 867 C C . LYS A 1 109 ? -14.029 7.596 -0.101 1.00 46.47 109 LYS A C 1
ATOM 869 O O . LYS A 1 109 ? -13.576 6.594 -0.661 1.00 46.47 109 LYS A O 1
ATOM 874 N N . PRO A 1 110 ? -13.257 8.562 0.425 1.00 57.31 110 PRO A N 1
ATOM 875 C CA . PRO A 1 110 ? -11.812 8.504 0.331 1.00 57.31 110 PRO A CA 1
ATOM 876 C C . PRO A 1 110 ? -11.374 7.156 0.891 1.00 57.31 110 PRO A C 1
ATOM 878 O O . PRO A 1 110 ? -11.770 6.790 2.004 1.00 57.31 110 PRO A O 1
ATOM 881 N N . ILE A 1 111 ? -10.633 6.393 0.081 1.00 62.00 111 ILE A N 1
ATOM 882 C CA . ILE A 1 111 ? -9.986 5.165 0.540 1.00 62.00 111 ILE A CA 1
ATOM 883 C C . ILE A 1 111 ? -9.257 5.536 1.828 1.00 62.00 111 ILE A C 1
ATOM 885 O O . ILE A 1 111 ? -8.600 6.582 1.883 1.00 62.00 111 ILE A O 1
ATOM 889 N N . SER A 1 112 ? -9.427 4.731 2.882 1.00 65.81 112 SER A N 1
ATOM 890 C CA . SER A 1 112 ? -8.711 4.996 4.125 1.00 65.81 112 SER A CA 1
ATOM 891 C C . SER A 1 112 ? -7.225 5.091 3.802 1.00 65.81 112 SER A C 1
ATOM 893 O O . SER A 1 112 ? -6.684 4.321 3.010 1.00 65.81 112 SER A O 1
ATOM 895 N N . PHE A 1 113 ? -6.568 6.092 4.362 1.00 63.97 113 PHE A N 1
ATOM 896 C CA . PHE A 1 113 ? -5.201 6.411 3.987 1.00 63.97 113 PHE A CA 1
ATOM 897 C C . PHE A 1 113 ? -4.239 5.210 4.167 1.00 63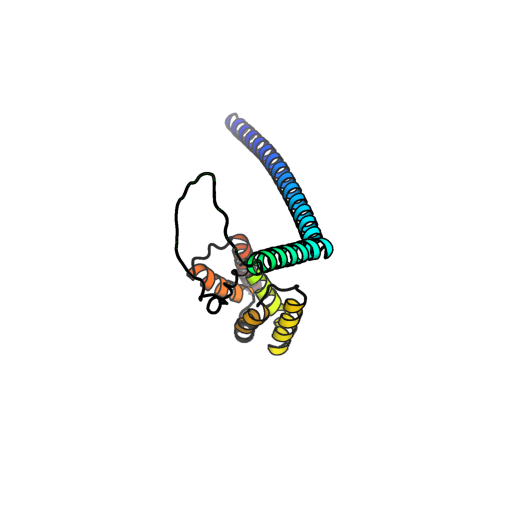.97 113 PHE A C 1
ATOM 899 O O . PHE A 1 113 ? -3.408 4.948 3.298 1.00 63.97 113 PHE A O 1
ATOM 906 N N . GLU A 1 114 ? -4.454 4.401 5.209 1.00 68.94 114 GLU A N 1
ATOM 907 C CA . GLU A 1 114 ? -3.765 3.122 5.457 1.00 68.94 114 GLU A CA 1
ATOM 908 C C . GLU A 1 114 ? -3.970 2.094 4.330 1.00 68.94 114 GLU A C 1
ATOM 910 O O . GLU A 1 114 ? -3.039 1.387 3.929 1.00 68.94 114 GLU A O 1
ATOM 915 N N . ALA A 1 115 ? -5.182 2.017 3.768 1.00 75.25 115 ALA A N 1
ATOM 916 C CA . ALA A 1 115 ? -5.455 1.164 2.616 1.00 75.25 115 ALA A CA 1
ATOM 917 C C . ALA A 1 115 ? -4.721 1.684 1.370 1.00 75.25 115 ALA A C 1
ATOM 919 O O . ALA A 1 115 ? -4.182 0.884 0.608 1.00 75.25 115 ALA A O 1
ATOM 920 N N . GLY A 1 116 ? -4.598 3.006 1.208 1.00 82.25 116 GLY A N 1
ATOM 921 C CA . GLY A 1 116 ? -3.778 3.622 0.161 1.00 82.25 116 GLY A CA 1
ATOM 922 C C . GLY A 1 116 ? -2.301 3.225 0.257 1.00 82.25 116 GLY A C 1
ATOM 923 O O . GLY A 1 116 ? -1.716 2.771 -0.728 1.00 82.25 116 GLY A O 1
ATOM 924 N N . PHE A 1 117 ? -1.704 3.311 1.449 1.00 85.06 117 PHE A N 1
ATOM 925 C CA . PHE A 1 117 ? -0.317 2.884 1.663 1.00 85.06 117 PHE A CA 1
ATOM 926 C C . PHE A 1 117 ? -0.117 1.380 1.476 1.00 85.06 117 PHE A C 1
ATOM 928 O O . PHE A 1 117 ? 0.884 0.954 0.897 1.00 85.06 117 PHE A O 1
ATOM 935 N N . SER A 1 118 ? -1.075 0.572 1.923 1.00 87.75 118 SER A N 1
ATOM 936 C CA . SER A 1 118 ? -1.046 -0.877 1.725 1.00 87.75 118 SER A CA 1
ATOM 937 C C . SER A 1 118 ? -1.090 -1.244 0.239 1.00 87.75 118 SER A C 1
ATOM 939 O O . SER A 1 118 ? -0.306 -2.083 -0.205 1.00 87.75 118 SER A O 1
ATOM 941 N N . ILE A 1 119 ? -1.927 -0.563 -0.554 1.00 91.62 119 ILE A N 1
ATOM 942 C CA . ILE A 1 119 ? -1.982 -0.723 -2.015 1.00 91.62 119 ILE A CA 1
ATOM 943 C C . ILE A 1 119 ? -0.648 -0.321 -2.650 1.00 91.62 119 ILE A C 1
ATOM 945 O O . ILE A 1 119 ? -0.134 -1.056 -3.486 1.00 91.62 119 ILE A O 1
ATOM 949 N N . ILE A 1 120 ? -0.039 0.790 -2.225 1.00 92.19 120 ILE A N 1
ATOM 950 C CA . ILE A 1 120 ? 1.272 1.236 -2.724 1.00 92.19 120 ILE A CA 1
ATOM 951 C C . ILE A 1 120 ? 2.352 0.175 -2.469 1.00 92.19 120 ILE A C 1
ATOM 953 O O . ILE A 1 120 ? 3.076 -0.197 -3.393 1.00 92.19 120 ILE A O 1
ATOM 957 N N . LYS A 1 121 ? 2.451 -0.340 -1.236 1.00 92.62 121 LYS A N 1
ATOM 958 C CA . LYS A 1 121 ? 3.404 -1.407 -0.876 1.00 92.62 121 LYS A CA 1
ATOM 959 C C . LYS A 1 121 ? 3.166 -2.670 -1.707 1.00 92.62 121 LYS A C 1
ATOM 961 O O . LYS A 1 121 ? 4.118 -3.296 -2.167 1.00 92.62 121 LYS A O 1
ATOM 966 N N . TRP A 1 122 ? 1.903 -3.027 -1.922 1.00 95.31 122 TRP A N 1
ATOM 967 C CA . TRP A 1 122 ? 1.522 -4.193 -2.712 1.00 95.31 122 TRP A CA 1
ATOM 968 C C . TRP A 1 122 ? 1.878 -4.042 -4.196 1.00 95.31 122 TRP A C 1
ATOM 970 O O . TRP A 1 122 ? 2.506 -4.935 -4.759 1.00 95.31 122 TRP A O 1
ATOM 980 N N . VAL A 1 123 ? 1.569 -2.896 -4.813 1.00 96.31 123 VAL A N 1
ATOM 981 C CA . VAL A 1 123 ? 1.971 -2.589 -6.197 1.00 96.31 123 VAL A CA 1
ATOM 982 C C . VAL A 1 123 ? 3.488 -2.664 -6.337 1.00 96.31 123 VAL A C 1
ATOM 984 O O . VAL A 1 123 ? 3.989 -3.274 -7.278 1.00 96.31 123 VAL A O 1
ATOM 987 N N . TRP A 1 124 ? 4.229 -2.105 -5.379 1.00 95.75 124 TRP A N 1
ATOM 988 C CA . TRP A 1 124 ? 5.687 -2.174 -5.391 1.00 95.75 124 TRP A CA 1
ATOM 989 C C . TRP A 1 124 ? 6.206 -3.615 -5.363 1.00 95.75 124 TRP A C 1
ATOM 991 O O . TRP A 1 124 ? 7.093 -3.958 -6.138 1.00 95.75 124 TRP A O 1
ATOM 1001 N N . ALA A 1 125 ? 5.624 -4.476 -4.525 1.00 95.69 125 ALA A N 1
ATOM 1002 C CA . ALA A 1 125 ? 6.002 -5.885 -4.445 1.00 95.69 125 ALA A CA 1
ATOM 1003 C C . ALA A 1 125 ? 5.745 -6.644 -5.759 1.00 95.69 125 ALA A C 1
ATOM 1005 O O . ALA A 1 125 ? 6.559 -7.477 -6.154 1.00 95.69 125 ALA A O 1
ATOM 1006 N N . LEU A 1 126 ? 4.651 -6.340 -6.466 1.00 96.38 126 LEU A N 1
ATOM 1007 C CA . LEU A 1 126 ? 4.390 -6.914 -7.790 1.00 96.38 126 LEU A CA 1
ATOM 1008 C C . LEU A 1 126 ? 5.442 -6.470 -8.811 1.00 96.38 126 LEU A C 1
ATOM 1010 O O . LEU A 1 126 ? 5.975 -7.283 -9.561 1.00 96.38 126 LEU A O 1
ATOM 1014 N N . LEU A 1 127 ? 5.799 -5.189 -8.795 1.00 95.56 127 LEU A N 1
ATOM 1015 C CA . LEU A 1 127 ? 6.847 -4.658 -9.659 1.00 95.56 127 LEU A CA 1
ATOM 1016 C C . LEU A 1 127 ? 8.236 -5.250 -9.317 1.00 95.56 127 LEU A C 1
ATOM 1018 O O . LEU A 1 127 ? 9.063 -5.448 -10.211 1.00 95.56 127 LEU A O 1
ATOM 1022 N N . ASP A 1 128 ? 8.516 -5.551 -8.043 1.00 93.62 128 ASP A N 1
ATOM 1023 C CA . ASP A 1 128 ? 9.721 -6.272 -7.588 1.00 93.62 128 ASP A CA 1
ATOM 1024 C C . ASP A 1 128 ? 9.733 -7.741 -8.025 1.00 93.62 128 ASP A C 1
ATOM 1026 O O . ASP A 1 128 ? 10.797 -8.277 -8.329 1.00 93.62 128 ASP A O 1
ATOM 1030 N N . ALA A 1 129 ? 8.563 -8.366 -8.149 1.00 94.62 129 ALA A N 1
ATOM 1031 C CA . ALA A 1 129 ? 8.414 -9.702 -8.721 1.00 94.62 129 ALA A CA 1
ATOM 1032 C C . ALA A 1 129 ? 8.540 -9.731 -10.261 1.00 94.62 129 ALA A C 1
ATOM 1034 O O . ALA A 1 129 ? 8.478 -10.805 -10.858 1.00 94.62 129 ALA A O 1
ATOM 1035 N N . GLY A 1 130 ? 8.760 -8.577 -10.900 1.00 94.06 130 GLY A N 1
ATOM 1036 C CA . GLY A 1 130 ? 9.001 -8.463 -12.339 1.00 94.06 130 GLY A CA 1
ATOM 1037 C C . GLY A 1 130 ? 7.737 -8.356 -13.189 1.00 94.06 130 GLY A C 1
ATOM 1038 O O . GLY A 1 130 ? 7.845 -8.448 -14.409 1.00 94.06 130 GLY A O 1
ATOM 1039 N N . LEU A 1 131 ? 6.568 -8.155 -12.571 1.00 95.88 131 LEU A N 1
ATOM 1040 C CA . LEU A 1 131 ? 5.331 -7.896 -13.306 1.00 95.88 131 LEU A CA 1
ATOM 1041 C C . LEU A 1 131 ? 5.357 -6.496 -13.919 1.00 95.88 131 LEU A C 1
ATOM 1043 O O . LEU A 1 131 ? 5.879 -5.552 -13.316 1.00 95.88 131 LEU A O 1
ATOM 1047 N N . ASP A 1 132 ? 4.782 -6.369 -15.109 1.00 95.31 132 ASP A N 1
ATOM 1048 C CA . ASP A 1 132 ? 4.689 -5.090 -15.797 1.00 95.31 132 ASP A CA 1
ATOM 1049 C C . ASP A 1 132 ? 3.414 -4.313 -15.426 1.00 95.31 132 ASP A C 1
ATOM 1051 O O . ASP A 1 132 ? 2.616 -4.699 -14.566 1.00 95.31 132 ASP A O 1
ATOM 1055 N N . ARG A 1 133 ? 3.236 -3.153 -16.060 1.00 94.75 133 ARG A N 1
ATOM 1056 C CA . ARG A 1 133 ? 2.074 -2.288 -15.848 1.00 94.75 133 ARG A CA 1
ATOM 1057 C C . AR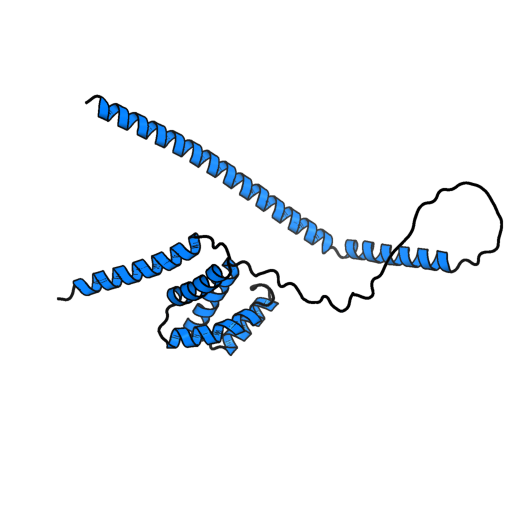G A 1 133 ? 0.757 -3.019 -16.102 1.00 94.75 133 ARG A C 1
ATOM 1059 O O . ARG A 1 133 ? -0.179 -2.876 -15.312 1.00 94.75 133 ARG A O 1
ATOM 1066 N N . ASP A 1 134 ? 0.661 -3.720 -17.223 1.00 96.56 134 ASP A N 1
ATOM 1067 C CA . ASP A 1 134 ? -0.592 -4.314 -17.668 1.00 96.56 134 ASP A CA 1
ATOM 1068 C C . ASP A 1 134 ? -0.942 -5.513 -16.789 1.00 96.56 134 ASP A C 1
ATOM 1070 O O . ASP A 1 134 ? -2.100 -5.655 -16.388 1.00 96.56 134 ASP A O 1
ATOM 1074 N N . ASP A 1 135 ? 0.055 -6.298 -16.384 1.00 97.38 135 ASP A N 1
ATOM 1075 C CA . ASP A 1 135 ? -0.092 -7.357 -15.389 1.00 97.38 135 ASP A CA 1
ATOM 1076 C C . ASP A 1 135 ? -0.651 -6.818 -14.066 1.00 97.38 135 ASP A C 1
ATOM 1078 O O . ASP A 1 135 ? -1.680 -7.289 -13.573 1.00 97.38 135 ASP A O 1
ATOM 1082 N N . VAL A 1 136 ? -0.014 -5.786 -13.503 1.00 97.56 136 VAL A N 1
ATOM 1083 C CA . VAL A 1 136 ? -0.415 -5.175 -12.226 1.00 97.56 136 VAL A CA 1
ATOM 1084 C C . VAL A 1 136 ? -1.837 -4.611 -12.301 1.00 97.56 136 VAL A C 1
ATOM 1086 O O . VAL A 1 136 ? -2.632 -4.801 -11.376 1.00 97.56 136 VAL A O 1
ATOM 1089 N N . VAL A 1 137 ? -2.191 -3.948 -13.405 1.00 96.94 137 VAL A N 1
ATOM 1090 C CA . VAL A 1 137 ? -3.541 -3.407 -13.626 1.00 96.94 137 VAL A CA 1
ATOM 1091 C C . VAL A 1 137 ? -4.575 -4.523 -13.808 1.00 96.94 137 VAL A C 1
ATOM 1093 O O . VAL A 1 137 ? -5.707 -4.410 -13.339 1.00 96.94 137 VAL A O 1
ATOM 1096 N N . ASN A 1 138 ? -4.232 -5.620 -14.477 1.00 97.56 138 ASN A N 1
ATOM 1097 C CA . ASN A 1 138 ? -5.160 -6.735 -14.656 1.00 97.56 138 ASN A CA 1
ATOM 1098 C C . ASN A 1 138 ? -5.392 -7.500 -13.347 1.00 97.56 138 ASN A C 1
ATOM 1100 O O . ASN A 1 138 ? -6.537 -7.836 -13.032 1.00 97.56 138 ASN A O 1
ATOM 1104 N N . ILE A 1 139 ? -4.344 -7.705 -12.545 1.00 97.44 139 ILE A N 1
ATOM 1105 C CA . ILE A 1 139 ? -4.461 -8.303 -11.210 1.00 97.44 139 ILE A CA 1
ATOM 1106 C C . ILE A 1 139 ? -5.288 -7.398 -10.296 1.00 97.44 139 ILE A C 1
ATOM 1108 O O . ILE A 1 139 ? -6.170 -7.891 -9.594 1.00 97.44 139 ILE A O 1
ATOM 1112 N N . SER A 1 140 ? -5.075 -6.078 -10.324 1.00 96.50 140 SER A N 1
ATOM 1113 C CA . SER A 1 140 ? -5.859 -5.155 -9.497 1.00 96.50 140 SER A CA 1
ATOM 1114 C C . SER A 1 140 ? -7.343 -5.159 -9.875 1.00 96.50 140 SER A C 1
ATOM 1116 O O . SER A 1 140 ? -8.184 -5.210 -8.980 1.00 96.50 140 SER A O 1
ATOM 1118 N N . LYS A 1 141 ? -7.688 -5.225 -11.172 1.00 97.06 141 LYS A N 1
ATOM 1119 C CA . LYS A 1 141 ? -9.080 -5.406 -11.636 1.00 97.06 141 LYS A CA 1
ATOM 1120 C C . LYS A 1 141 ? -9.700 -6.701 -11.117 1.00 97.06 141 LYS A C 1
ATOM 1122 O O . LYS A 1 141 ? -10.864 -6.706 -10.722 1.00 97.06 141 LYS A O 1
ATOM 1127 N N . TYR A 1 142 ? -8.951 -7.805 -11.142 1.00 96.81 142 TYR A N 1
ATOM 1128 C CA . TYR A 1 142 ? -9.424 -9.078 -10.601 1.00 96.81 142 TYR A CA 1
ATOM 1129 C C . TYR A 1 142 ? -9.671 -8.976 -9.090 1.00 96.81 142 TYR A C 1
ATOM 1131 O O . TYR A 1 142 ? -10.766 -9.289 -8.625 1.00 96.81 142 TYR A O 1
ATOM 1139 N N . CYS A 1 143 ? -8.692 -8.473 -8.336 1.00 94.88 143 CYS A N 1
ATOM 1140 C CA . CYS A 1 143 ? -8.798 -8.311 -6.888 1.00 94.88 143 CYS A CA 1
ATOM 1141 C C . CYS A 1 143 ? -9.927 -7.354 -6.483 1.00 94.88 143 CYS A C 1
ATOM 1143 O O . CYS A 1 143 ? -10.588 -7.594 -5.478 1.00 94.88 143 CYS A O 1
ATOM 1145 N N . GLU A 1 144 ? -10.193 -6.309 -7.266 1.00 93.50 144 GLU A N 1
ATOM 1146 C CA . GLU A 1 144 ? -11.329 -5.407 -7.056 1.00 93.50 144 GLU A CA 1
ATOM 1147 C C . GLU A 1 144 ? -12.670 -6.126 -7.266 1.00 93.50 144 GLU A C 1
ATOM 1149 O O . GLU A 1 144 ? -13.544 -6.067 -6.405 1.00 93.50 144 GLU A O 1
ATOM 1154 N N . ARG A 1 145 ? -12.826 -6.877 -8.366 1.00 94.56 145 ARG A N 1
ATOM 1155 C CA . ARG A 1 145 ? -14.074 -7.607 -8.668 1.00 94.56 145 ARG A CA 1
ATOM 1156 C C . ARG A 1 145 ? -14.410 -8.694 -7.650 1.00 94.56 145 ARG A C 1
ATOM 1158 O O . ARG A 1 145 ? -15.584 -8.971 -7.432 1.00 94.56 145 ARG A O 1
ATOM 1165 N N . VAL A 1 146 ? -13.393 -9.325 -7.068 1.00 94.06 146 VAL A N 1
ATOM 1166 C CA . VAL A 1 146 ? -13.553 -10.392 -6.064 1.00 94.06 146 VAL A CA 1
ATOM 1167 C C . VAL A 1 146 ? -13.651 -9.823 -4.637 1.00 94.06 146 VAL A C 1
ATOM 1169 O O . VAL A 1 146 ? -13.986 -10.549 -3.705 1.00 94.06 146 VAL A O 1
ATOM 1172 N N . GLY A 1 147 ? -13.419 -8.517 -4.454 1.00 88.62 147 GLY A N 1
ATOM 1173 C CA . GLY A 1 147 ? -13.546 -7.831 -3.165 1.00 88.62 147 GLY A CA 1
ATOM 1174 C C . GLY A 1 147 ? -12.304 -7.899 -2.268 1.00 88.62 147 GLY A C 1
ATOM 1175 O O . GLY A 1 147 ? -12.396 -7.611 -1.079 1.00 88.62 147 GLY A O 1
ATOM 1176 N N . TYR A 1 148 ? -11.140 -8.264 -2.811 1.00 90.06 148 TYR A N 1
ATOM 1177 C CA . TYR A 1 148 ? -9.855 -8.186 -2.102 1.00 90.06 148 TYR A CA 1
ATOM 1178 C C . TYR A 1 148 ? -9.283 -6.766 -2.058 1.00 90.06 148 TYR A C 1
ATOM 1180 O O . TYR A 1 148 ? -8.474 -6.460 -1.184 1.00 90.06 148 TYR A O 1
ATOM 1188 N N . LEU A 1 149 ? -9.692 -5.904 -2.993 1.00 90.62 149 LEU A N 1
ATOM 1189 C CA . LEU A 1 149 ? -9.360 -4.482 -3.004 1.00 90.62 149 LEU A CA 1
ATOM 1190 C C . LEU A 1 149 ? -10.629 -3.624 -2.903 1.00 90.62 149 LEU A C 1
ATOM 1192 O O . LEU A 1 149 ? -11.681 -4.040 -3.394 1.00 90.62 149 LEU A O 1
ATOM 1196 N N . PRO A 1 150 ? -10.539 -2.415 -2.314 1.00 88.50 150 PRO A N 1
ATOM 1197 C CA . PRO A 1 150 ? -11.630 -1.447 -2.336 1.00 88.50 150 PRO A CA 1
ATOM 1198 C C . PRO A 1 150 ? -12.104 -1.124 -3.765 1.00 88.50 150 PRO A C 1
ATOM 1200 O O . PRO A 1 150 ? -11.300 -1.190 -4.702 1.00 88.50 150 PRO A O 1
ATOM 1203 N N . PRO A 1 151 ? -13.364 -0.695 -3.943 1.00 87.81 151 PRO A N 1
ATOM 1204 C CA . PRO A 1 151 ? -13.861 -0.226 -5.235 1.00 87.81 151 PRO A CA 1
ATOM 1205 C C . PRO A 1 151 ? -12.974 0.874 -5.831 1.00 87.81 151 PRO A C 1
ATOM 1207 O O . PRO A 1 151 ? -12.444 1.712 -5.098 1.00 87.81 151 PRO A O 1
ATOM 1210 N N . ASN A 1 152 ? -12.828 0.874 -7.155 1.00 88.88 152 ASN A N 1
ATOM 1211 C CA . ASN A 1 152 ? -11.988 1.780 -7.945 1.00 88.88 152 ASN A CA 1
ATOM 1212 C C . ASN A 1 152 ? -10.473 1.669 -7.684 1.00 88.88 152 ASN A C 1
ATOM 1214 O O . ASN A 1 152 ? -9.694 2.456 -8.224 1.00 88.88 152 ASN A O 1
ATOM 1218 N N . SER A 1 153 ? -10.008 0.690 -6.898 1.00 90.00 153 SER A N 1
ATOM 1219 C CA . SER A 1 153 ? -8.571 0.512 -6.646 1.00 90.00 153 SER A CA 1
ATOM 1220 C C . SER A 1 153 ? -7.778 0.266 -7.923 1.00 90.00 153 SER A C 1
ATOM 1222 O O . SER A 1 153 ? -6.652 0.743 -8.030 1.00 90.00 153 SER A O 1
ATOM 1224 N N . SER A 1 154 ? -8.340 -0.447 -8.902 1.00 92.00 154 SER A N 1
ATOM 1225 C CA . SER A 1 154 ? -7.642 -0.720 -10.161 1.00 92.00 154 SER A CA 1
ATOM 1226 C C . SER A 1 154 ? -7.333 0.547 -10.962 1.00 92.00 154 SER A C 1
ATOM 1228 O O . SER A 1 154 ? -6.269 0.646 -11.577 1.00 92.00 154 SER A O 1
ATOM 1230 N N . GLU A 1 155 ? -8.214 1.544 -10.891 1.00 92.19 155 GLU A N 1
ATOM 1231 C CA . GLU A 1 155 ? -8.013 2.860 -11.490 1.00 92.19 155 GLU A CA 1
ATOM 1232 C C . GLU A 1 155 ? -6.882 3.616 -10.778 1.00 92.19 155 GLU A C 1
ATOM 1234 O O . GLU A 1 155 ? -5.931 4.065 -11.422 1.00 92.19 155 GLU A O 1
ATOM 1239 N N . TYR A 1 156 ? -6.915 3.664 -9.441 1.00 90.06 156 TYR A N 1
ATOM 1240 C CA . TYR A 1 156 ? -5.873 4.318 -8.644 1.00 90.06 156 TYR A CA 1
ATOM 1241 C C . TYR A 1 156 ? -4.497 3.663 -8.799 1.00 90.06 156 TYR A C 1
ATOM 1243 O O . TYR A 1 156 ? -3.483 4.357 -8.897 1.00 90.06 156 TYR A O 1
ATOM 1251 N N . VAL A 1 157 ? -4.451 2.332 -8.882 1.00 94.94 157 VAL A N 1
ATOM 1252 C CA . VAL A 1 157 ? -3.230 1.580 -9.200 1.00 94.94 157 VAL A CA 1
ATOM 1253 C C . VAL A 1 157 ? -2.683 2.005 -10.564 1.00 94.94 157 VAL A C 1
ATOM 1255 O O . VAL A 1 157 ? -1.480 2.238 -10.697 1.00 94.94 157 VAL A O 1
ATOM 1258 N N . GLY A 1 158 ? -3.558 2.184 -11.557 1.00 94.25 158 GLY A N 1
ATOM 1259 C CA . GLY A 1 158 ? -3.190 2.680 -12.883 1.00 94.25 158 GLY A CA 1
ATOM 1260 C C . GLY A 1 158 ? -2.527 4.062 -12.869 1.00 94.25 158 GLY A C 1
ATOM 1261 O O . GLY A 1 158 ? -1.640 4.309 -13.685 1.00 94.25 158 GLY A O 1
ATOM 1262 N N . TYR A 1 159 ? -2.892 4.940 -11.930 1.00 92.19 159 TYR A N 1
ATOM 1263 C CA . TYR A 1 159 ? -2.270 6.262 -11.784 1.00 92.19 159 TYR A CA 1
ATOM 1264 C C . TYR A 1 159 ? -0.846 6.213 -11.221 1.00 92.19 159 TYR A C 1
ATOM 1266 O O . TYR A 1 159 ? -0.029 7.074 -11.550 1.00 92.19 159 TYR A O 1
ATOM 1274 N N . VAL A 1 160 ? -0.533 5.227 -10.376 1.00 93.19 160 VAL A N 1
ATOM 1275 C CA . VAL A 1 160 ? 0.735 5.196 -9.631 1.00 93.19 160 VAL A CA 1
ATOM 1276 C C . VAL A 1 160 ? 1.775 4.242 -10.223 1.00 93.19 160 VAL A C 1
ATOM 1278 O O . VAL A 1 160 ? 2.972 4.494 -10.094 1.00 93.19 160 VAL A O 1
ATOM 1281 N N . VAL A 1 161 ? 1.352 3.176 -10.909 1.00 96.00 161 VAL A N 1
AT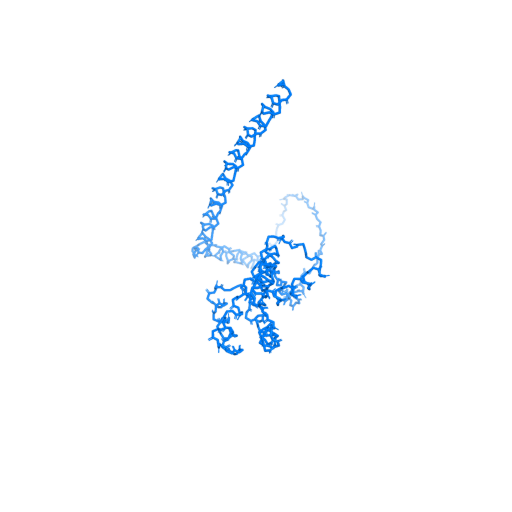OM 1282 C CA . VAL A 1 161 ? 2.239 2.091 -11.370 1.00 96.00 161 VAL A CA 1
ATOM 1283 C C . VAL A 1 161 ? 3.339 2.564 -12.333 1.00 96.00 161 VAL A C 1
ATOM 1285 O O . VAL A 1 161 ? 4.491 2.137 -12.217 1.00 96.00 161 VAL A O 1
ATOM 1288 N N . ASP A 1 162 ? 3.034 3.513 -13.224 1.00 94.00 162 ASP A N 1
ATOM 1289 C CA . ASP A 1 162 ? 4.015 4.085 -14.156 1.00 94.00 162 ASP A CA 1
ATOM 1290 C C . ASP A 1 162 ? 5.025 4.980 -13.435 1.00 94.00 162 ASP A C 1
ATOM 1292 O O . ASP A 1 162 ? 6.223 4.957 -13.730 1.00 94.00 162 ASP A O 1
ATOM 1296 N N . ALA A 1 163 ? 4.545 5.767 -12.469 1.00 93.31 163 ALA A N 1
ATOM 1297 C CA . ALA A 1 163 ? 5.392 6.621 -11.649 1.00 93.31 163 ALA A CA 1
ATOM 1298 C C . ALA A 1 163 ? 6.331 5.782 -10.772 1.00 93.31 163 ALA A C 1
ATOM 1300 O O . ALA A 1 163 ? 7.523 6.075 -10.708 1.00 93.31 163 ALA A O 1
ATOM 1301 N N . MET A 1 164 ? 5.827 4.705 -10.163 1.00 94.81 164 MET A N 1
ATOM 1302 C CA . MET A 1 164 ? 6.635 3.754 -9.394 1.00 94.81 164 MET A CA 1
ATOM 1303 C C . MET A 1 164 ? 7.680 3.061 -10.257 1.00 94.81 164 MET A C 1
ATOM 1305 O O . MET A 1 164 ? 8.847 3.018 -9.880 1.00 94.81 164 MET A O 1
ATOM 1309 N N . SER A 1 165 ? 7.291 2.564 -11.432 1.00 94.25 165 SER A N 1
ATOM 1310 C CA . SER A 1 165 ? 8.220 1.913 -12.361 1.00 94.25 165 SER A CA 1
ATOM 1311 C C . SER A 1 165 ? 9.372 2.845 -12.741 1.00 94.25 165 SER A C 1
ATOM 1313 O O . SER A 1 165 ? 10.538 2.459 -12.671 1.00 94.25 165 SER A O 1
ATOM 1315 N N . LYS A 1 166 ? 9.070 4.111 -13.054 1.00 94.06 166 LYS A N 1
ATOM 1316 C CA . LYS A 1 166 ? 10.093 5.127 -13.349 1.00 94.06 166 LYS A CA 1
ATOM 1317 C C . LYS A 1 166 ? 10.941 5.481 -12.128 1.00 94.06 166 LYS A C 1
ATOM 1319 O O . LYS A 1 166 ? 12.155 5.600 -12.260 1.00 94.06 166 LYS A O 1
ATOM 1324 N N . ALA A 1 167 ? 10.335 5.626 -10.951 1.00 92.94 167 ALA A N 1
ATOM 1325 C CA . ALA A 1 167 ? 11.056 5.911 -9.712 1.00 92.94 167 ALA A CA 1
ATOM 1326 C C . ALA A 1 167 ? 12.056 4.795 -9.369 1.00 92.94 167 ALA A C 1
ATOM 1328 O O . ALA A 1 167 ? 13.203 5.087 -9.035 1.00 92.94 167 ALA A O 1
ATOM 1329 N N . ARG A 1 168 ? 11.657 3.528 -9.545 1.00 92.19 168 ARG A N 1
ATOM 1330 C CA . ARG A 1 168 ? 12.521 2.349 -9.369 1.00 92.19 168 ARG A CA 1
ATOM 1331 C C . ARG A 1 168 ? 13.714 2.369 -10.316 1.00 92.19 168 ARG A C 1
ATOM 1333 O O . ARG A 1 168 ? 14.844 2.189 -9.876 1.00 92.19 168 ARG A O 1
ATOM 1340 N N . LEU A 1 169 ? 13.480 2.651 -11.599 1.00 91.56 169 LEU A N 1
ATOM 1341 C CA . LEU A 1 169 ? 14.558 2.811 -12.583 1.00 91.56 169 LEU A CA 1
ATOM 1342 C C . LEU A 1 169 ? 15.492 3.982 -12.240 1.00 91.56 169 LEU A C 1
ATOM 1344 O O . LEU A 1 169 ? 16.685 3.920 -12.522 1.00 91.56 169 LEU A O 1
ATOM 1348 N N . GLY A 1 170 ? 14.963 5.026 -11.597 1.00 90.94 170 GLY A N 1
ATOM 1349 C CA . GLY A 1 170 ? 15.729 6.149 -11.051 1.00 90.94 170 GLY A CA 1
ATOM 1350 C C . GLY A 1 170 ? 16.483 5.843 -9.751 1.00 90.94 170 GLY A C 1
ATOM 1351 O O . GLY A 1 170 ? 17.152 6.731 -9.228 1.00 90.94 170 GLY A O 1
ATOM 1352 N N . GLY A 1 171 ? 16.390 4.618 -9.226 1.00 90.81 171 GLY A N 1
ATOM 1353 C CA . GLY A 1 171 ? 17.100 4.174 -8.028 1.00 90.81 171 GLY A CA 1
ATOM 1354 C C . GLY A 1 171 ? 16.396 4.467 -6.702 1.00 90.81 171 GLY A C 1
ATOM 1355 O O . GLY A 1 171 ? 17.000 4.225 -5.657 1.00 90.81 171 GLY A O 1
ATOM 1356 N N . LEU A 1 172 ? 15.147 4.952 -6.713 1.00 92.06 172 LEU A N 1
ATOM 1357 C CA . LEU A 1 172 ? 14.379 5.118 -5.476 1.00 92.06 172 LEU A CA 1
ATOM 1358 C C . LEU A 1 172 ? 13.989 3.761 -4.893 1.00 92.06 172 LEU A C 1
ATOM 1360 O O . LEU A 1 172 ? 13.504 2.876 -5.602 1.00 92.06 172 LEU A O 1
ATOM 1364 N N . ASN A 1 173 ? 14.124 3.638 -3.575 1.00 91.19 173 ASN A N 1
ATOM 1365 C CA . ASN A 1 173 ? 13.533 2.530 -2.831 1.00 91.19 173 ASN A CA 1
ATOM 1366 C C . ASN A 1 173 ? 12.085 2.831 -2.401 1.00 91.19 173 ASN A C 1
ATOM 1368 O O . ASN A 1 173 ? 11.600 3.961 -2.491 1.00 91.19 173 ASN A O 1
ATOM 1372 N N . LEU A 1 174 ? 11.391 1.792 -1.926 1.00 89.56 174 LEU A N 1
ATOM 1373 C CA . LEU A 1 174 ? 10.000 1.884 -1.484 1.00 89.56 174 LEU A CA 1
ATOM 1374 C C . LEU A 1 174 ? 9.823 2.928 -0.376 1.00 89.56 174 LEU A C 1
ATOM 1376 O O . LEU A 1 174 ? 8.855 3.684 -0.397 1.00 89.56 174 LEU A O 1
ATOM 1380 N N . GLU A 1 175 ? 10.741 2.989 0.589 1.00 88.12 175 GLU A N 1
ATOM 1381 C CA . GLU A 1 175 ? 10.620 3.917 1.711 1.00 88.12 175 GLU A CA 1
ATOM 1382 C C . GLU A 1 175 ? 10.756 5.385 1.268 1.00 88.12 175 GLU A C 1
ATOM 1384 O O . GLU A 1 175 ? 9.970 6.231 1.693 1.00 88.12 175 GLU A O 1
ATOM 1389 N N . GLU A 1 176 ? 11.688 5.686 0.361 1.00 89.38 176 GLU A N 1
ATOM 1390 C CA . GLU A 1 176 ? 11.840 7.008 -0.266 1.00 89.38 176 GLU A CA 1
ATOM 1391 C C . GLU A 1 176 ? 10.604 7.393 -1.082 1.00 89.38 176 GLU A C 1
ATOM 1393 O O . GLU A 1 176 ? 10.105 8.514 -0.967 1.00 89.38 176 GLU A O 1
ATOM 1398 N N . PHE A 1 177 ? 10.071 6.458 -1.872 1.00 91.12 177 PHE A N 1
ATOM 1399 C CA . PHE A 1 177 ? 8.855 6.691 -2.645 1.00 91.12 177 PHE A CA 1
ATOM 1400 C C . PHE A 1 177 ? 7.655 6.979 -1.732 1.00 91.12 177 PHE A C 1
ATOM 1402 O O . PHE A 1 177 ? 6.899 7.923 -1.967 1.00 91.12 177 PHE A O 1
ATOM 1409 N N . MET A 1 178 ? 7.500 6.222 -0.644 1.00 88.50 178 MET A N 1
ATOM 1410 C CA . MET A 1 178 ? 6.436 6.453 0.335 1.00 88.50 178 MET A CA 1
ATOM 1411 C C . MET A 1 178 ? 6.556 7.811 1.033 1.00 88.50 178 MET A C 1
ATOM 1413 O O . MET A 1 178 ? 5.533 8.457 1.261 1.00 88.50 178 MET A O 1
ATOM 1417 N N . LEU A 1 179 ? 7.771 8.293 1.317 1.00 85.75 179 LEU A N 1
ATOM 1418 C CA . LEU A 1 179 ? 7.973 9.641 1.859 1.00 85.75 179 LEU A CA 1
ATOM 1419 C C . LEU A 1 179 ? 7.528 10.748 0.890 1.00 85.75 179 LEU A C 1
ATOM 1421 O O . LEU A 1 179 ? 7.014 11.776 1.336 1.00 85.75 179 LEU A O 1
ATOM 1425 N N . ILE A 1 180 ? 7.676 10.552 -0.423 1.00 87.88 180 ILE A N 1
ATOM 1426 C CA . ILE A 1 180 ? 7.185 11.509 -1.430 1.00 87.88 180 ILE A CA 1
ATOM 1427 C C . ILE A 1 180 ? 5.655 11.584 -1.392 1.00 87.88 180 ILE A C 1
ATOM 1429 O O . ILE A 1 180 ? 5.090 12.679 -1.338 1.00 87.88 180 ILE A O 1
ATOM 1433 N N . ILE A 1 181 ? 4.983 10.430 -1.358 1.00 87.00 181 ILE A N 1
ATOM 1434 C CA . ILE A 1 181 ? 3.519 10.359 -1.244 1.00 87.00 181 ILE A CA 1
ATOM 1435 C C . ILE A 1 181 ? 3.045 10.985 0.073 1.00 87.00 181 ILE A C 1
ATOM 1437 O O . ILE A 1 181 ? 2.086 11.758 0.087 1.00 87.00 181 ILE A O 1
ATOM 1441 N N . TYR A 1 182 ? 3.764 10.733 1.169 1.00 82.06 182 TYR A N 1
ATOM 1442 C CA . TYR A 1 182 ? 3.516 11.385 2.453 1.00 82.06 182 TYR A CA 1
ATOM 1443 C C . TYR A 1 182 ? 3.617 12.915 2.354 1.00 82.06 182 TYR A C 1
ATOM 1445 O O . TYR A 1 182 ? 2.769 13.628 2.893 1.00 82.06 182 TYR A O 1
ATOM 1453 N N . GLY A 1 183 ? 4.617 13.437 1.637 1.00 82.75 183 GLY A N 1
ATOM 1454 C CA . GLY A 1 183 ? 4.765 14.871 1.388 1.00 82.75 183 GLY A CA 1
ATOM 1455 C C . GLY A 1 183 ? 3.521 15.484 0.737 1.00 82.75 183 GLY A C 1
ATOM 1456 O O . GLY A 1 183 ? 3.045 16.528 1.188 1.00 82.75 183 GLY A O 1
ATOM 1457 N N . ALA A 1 184 ? 2.946 14.801 -0.257 1.00 83.88 184 ALA A N 1
ATOM 1458 C CA . ALA A 1 184 ? 1.706 15.224 -0.908 1.00 83.88 184 ALA A CA 1
ATOM 1459 C C . ALA A 1 184 ? 0.493 15.165 0.040 1.00 83.88 184 ALA A C 1
ATOM 1461 O O . ALA A 1 184 ? -0.301 16.109 0.097 1.00 83.88 184 ALA A O 1
ATOM 1462 N N . ALA A 1 185 ? 0.371 14.099 0.835 1.00 79.75 185 ALA A N 1
ATOM 1463 C CA . ALA A 1 185 ? -0.709 13.954 1.810 1.00 79.75 185 ALA A CA 1
ATOM 1464 C C . ALA A 1 185 ? -0.664 15.052 2.888 1.00 79.75 185 ALA A C 1
ATOM 1466 O O . ALA A 1 185 ? -1.683 15.679 3.187 1.00 79.75 185 ALA A O 1
ATOM 1467 N N . LYS A 1 186 ? 0.532 15.355 3.409 1.00 77.38 186 LYS A N 1
ATOM 1468 C CA . LYS A 1 186 ? 0.749 16.437 4.377 1.00 77.38 186 LYS A CA 1
ATOM 1469 C C . LYS A 1 186 ? 0.418 17.808 3.782 1.00 77.38 186 LYS A C 1
ATOM 1471 O O . LYS A 1 186 ? -0.230 18.612 4.448 1.00 77.38 186 LYS A O 1
ATOM 1476 N N . ALA A 1 187 ? 0.832 18.075 2.541 1.00 80.06 187 ALA A N 1
ATOM 1477 C CA . ALA A 1 187 ? 0.500 19.319 1.840 1.00 80.06 187 ALA A CA 1
ATOM 1478 C C . ALA A 1 187 ? -1.015 19.489 1.632 1.00 80.06 187 ALA A C 1
ATOM 1480 O O . ALA A 1 187 ? -1.515 20.611 1.621 1.00 80.06 187 ALA A O 1
ATOM 1481 N N . SER A 1 188 ? -1.745 18.375 1.540 1.00 78.56 188 SER A N 1
ATOM 1482 C CA . SER A 1 188 ? -3.205 18.342 1.399 1.00 78.56 188 SER A CA 1
ATOM 1483 C C . SER A 1 188 ? -3.957 18.517 2.729 1.00 78.56 188 SER A C 1
ATOM 1485 O O . SER A 1 188 ? -5.183 18.466 2.751 1.00 78.56 188 SER A O 1
ATOM 1487 N N . GLY A 1 189 ? -3.250 18.714 3.849 1.00 72.81 189 GLY A N 1
ATOM 1488 C CA . GLY A 1 189 ? -3.858 18.935 5.165 1.00 72.81 189 GLY A CA 1
ATOM 1489 C C . GLY A 1 189 ? -4.392 17.671 5.846 1.00 72.81 189 GLY A C 1
ATOM 1490 O O . GLY A 1 189 ? -5.065 17.775 6.873 1.00 72.81 189 GLY A O 1
ATOM 1491 N N . LEU A 1 190 ? -4.084 16.481 5.318 1.00 70.50 190 LEU A N 1
ATOM 1492 C CA . LEU A 1 190 ? -4.440 15.219 5.963 1.00 70.50 190 LEU A CA 1
ATOM 1493 C C . LEU A 1 190 ? -3.601 15.049 7.237 1.00 70.50 190 LEU A C 1
ATOM 1495 O O . LEU A 1 190 ? -2.372 15.140 7.207 1.00 70.50 190 LEU A O 1
ATOM 1499 N N . ARG A 1 191 ? -4.268 14.820 8.376 1.00 60.62 191 ARG A N 1
ATOM 1500 C CA . ARG A 1 191 ? -3.597 14.455 9.630 1.00 60.62 191 ARG A CA 1
ATOM 1501 C C . ARG A 1 191 ? -3.255 12.978 9.573 1.00 60.62 191 ARG A C 1
ATOM 1503 O O . ARG A 1 191 ? -4.136 12.129 9.607 1.00 60.62 191 ARG A O 1
ATOM 1510 N N . LEU A 1 192 ? -1.968 12.713 9.446 1.00 62.81 192 LEU A N 1
ATOM 1511 C CA . LEU A 1 192 ? -1.421 11.384 9.250 1.00 62.81 192 LEU A CA 1
ATOM 1512 C C . LEU A 1 192 ? -1.090 10.797 10.618 1.00 62.81 192 LEU A C 1
ATOM 1514 O O . LEU A 1 192 ? -0.449 11.467 11.433 1.00 62.81 192 LEU A O 1
ATOM 1518 N N . GLU A 1 193 ? -1.545 9.575 10.885 1.00 62.12 193 GLU A N 1
ATOM 1519 C CA . GLU A 1 193 ? -1.142 8.874 12.098 1.00 62.12 193 GLU A CA 1
ATOM 1520 C C . GLU A 1 193 ? 0.370 8.615 12.041 1.00 62.12 193 GLU A C 1
ATOM 1522 O O . GLU A 1 193 ? 0.891 8.024 11.095 1.00 62.12 193 GLU A O 1
ATOM 1527 N N . MET A 1 194 ? 1.092 9.107 13.051 1.00 54.97 194 MET A N 1
ATOM 1528 C CA . MET A 1 194 ? 2.563 9.138 13.089 1.00 54.97 194 MET A CA 1
ATOM 1529 C C . MET A 1 194 ? 3.212 7.752 13.005 1.00 54.97 194 MET A C 1
ATOM 1531 O O . MET A 1 194 ? 4.379 7.653 12.644 1.00 54.97 194 MET A O 1
ATOM 1535 N N . LYS A 1 195 ? 2.467 6.682 13.296 1.00 64.94 195 LYS A N 1
ATOM 1536 C CA . LYS A 1 195 ? 2.998 5.325 13.436 1.00 64.94 195 LYS A CA 1
ATOM 1537 C C . LYS A 1 195 ? 3.589 4.770 12.134 1.00 64.94 195 LYS A C 1
ATOM 1539 O O . LYS A 1 195 ? 4.702 4.256 12.142 1.00 64.94 195 LYS A O 1
ATOM 1544 N N . GLU A 1 196 ? 2.890 4.918 11.008 1.00 60.22 196 GLU A N 1
ATOM 1545 C CA . GLU A 1 196 ? 3.391 4.426 9.714 1.00 60.22 196 GLU A CA 1
ATOM 1546 C C . GLU A 1 196 ? 4.569 5.264 9.204 1.00 60.22 196 GLU A C 1
ATOM 1548 O O . GLU A 1 196 ? 5.522 4.733 8.635 1.00 60.22 196 GLU A O 1
ATOM 1553 N N . LEU A 1 197 ? 4.539 6.578 9.446 1.00 65.69 197 LEU A N 1
ATOM 1554 C CA . LEU A 1 197 ? 5.638 7.470 9.085 1.00 65.69 197 LEU A CA 1
ATOM 1555 C C . LEU A 1 197 ? 6.896 7.174 9.901 1.00 65.69 197 LEU A C 1
ATOM 1557 O O . LEU A 1 197 ? 7.994 7.172 9.348 1.00 65.69 197 LEU A O 1
ATOM 1561 N N . GLU A 1 198 ? 6.740 6.931 11.200 1.00 67.38 198 GLU A N 1
ATOM 1562 C CA . GLU A 1 198 ? 7.832 6.552 12.087 1.00 67.38 198 GLU A CA 1
ATOM 1563 C C . GLU A 1 198 ? 8.492 5.264 11.598 1.00 67.38 198 GLU A C 1
ATOM 1565 O O . GLU A 1 198 ? 9.707 5.246 11.442 1.00 67.38 198 GLU A O 1
ATOM 1570 N N . GLU A 1 199 ? 7.733 4.218 11.263 1.00 72.56 199 GLU A N 1
ATOM 1571 C CA . GLU A 1 199 ? 8.306 2.970 10.737 1.00 72.56 199 GLU A CA 1
ATOM 1572 C C . GLU A 1 199 ? 9.128 3.189 9.457 1.00 72.56 199 GLU A C 1
ATOM 1574 O O . GLU A 1 199 ? 10.248 2.680 9.339 1.00 72.56 199 GLU A O 1
ATOM 1579 N N . VAL A 1 200 ? 8.615 3.994 8.522 1.00 73.31 200 VAL A N 1
ATOM 1580 C CA . VAL A 1 200 ? 9.296 4.319 7.258 1.00 73.31 200 VAL A CA 1
ATOM 1581 C C . VAL A 1 200 ? 10.550 5.163 7.500 1.00 73.31 200 VAL A C 1
ATOM 1583 O O . VAL A 1 200 ? 11.627 4.851 6.982 1.00 73.31 200 VAL A O 1
ATOM 1586 N N . ALA A 1 201 ? 10.446 6.198 8.333 1.00 71.19 201 ALA A N 1
ATOM 1587 C CA . ALA A 1 201 ? 11.556 7.077 8.681 1.00 71.19 201 ALA A CA 1
ATOM 1588 C C . ALA A 1 201 ? 12.646 6.332 9.470 1.00 71.19 201 ALA A C 1
ATOM 1590 O O . ALA A 1 201 ? 13.829 6.441 9.144 1.00 71.19 201 ALA A O 1
ATOM 1591 N N . PHE A 1 202 ? 12.272 5.519 10.461 1.00 76.69 202 PHE A N 1
ATOM 1592 C CA . PHE A 1 202 ? 13.204 4.686 11.222 1.00 76.69 202 PHE A CA 1
ATOM 1593 C C . PHE A 1 202 ? 13.852 3.611 10.349 1.00 76.69 202 PHE A C 1
ATOM 1595 O O . PHE A 1 202 ? 15.038 3.323 10.528 1.00 76.69 202 PHE A O 1
ATOM 1602 N N . GLY A 1 203 ? 13.123 3.040 9.385 1.00 78.69 203 GLY A N 1
ATOM 1603 C CA . GLY A 1 203 ? 13.674 2.115 8.395 1.00 78.69 203 GLY A CA 1
ATOM 1604 C C . GLY A 1 203 ? 14.804 2.745 7.577 1.00 78.69 203 GLY A C 1
ATOM 1605 O O . GLY A 1 203 ? 15.895 2.175 7.482 1.00 78.69 203 GLY A O 1
ATOM 1606 N N . LEU A 1 204 ? 14.582 3.956 7.056 1.00 78.75 204 LEU A N 1
ATOM 1607 C CA . LEU A 1 204 ? 15.594 4.715 6.314 1.00 78.75 204 LEU A CA 1
ATOM 1608 C C . LEU A 1 204 ? 16.781 5.117 7.191 1.00 78.75 204 LEU A C 1
ATOM 1610 O O . LEU A 1 204 ? 17.928 4.882 6.809 1.00 78.75 204 LEU A O 1
ATOM 1614 N N . LEU A 1 205 ? 16.524 5.643 8.390 1.00 74.00 205 LEU A N 1
ATOM 1615 C CA . LEU A 1 205 ? 17.573 6.008 9.345 1.00 74.00 205 LEU A CA 1
ATOM 1616 C C . LEU A 1 205 ? 18.456 4.805 9.696 1.00 74.00 205 LEU A C 1
ATOM 1618 O O . LEU A 1 205 ? 19.679 4.912 9.658 1.00 74.00 205 LEU A O 1
ATOM 1622 N N . ARG A 1 206 ? 17.867 3.629 9.953 1.00 82.38 206 ARG A N 1
ATOM 1623 C CA . ARG A 1 206 ? 18.631 2.393 10.194 1.00 82.38 206 ARG A CA 1
ATOM 1624 C C . ARG A 1 206 ? 19.468 1.980 8.985 1.00 82.38 206 ARG A C 1
ATOM 1626 O O . ARG A 1 206 ? 20.597 1.53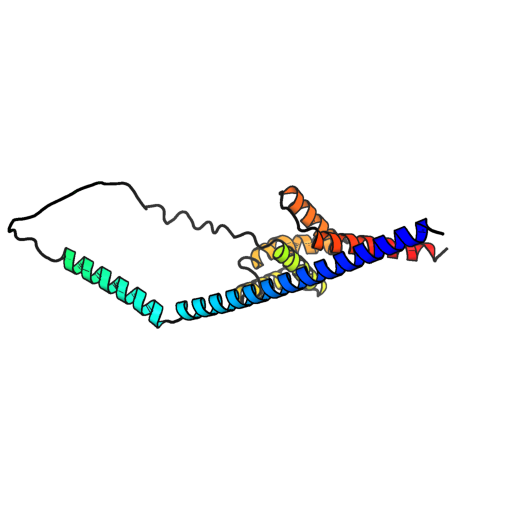3 9.173 1.00 82.38 206 ARG A O 1
ATOM 1633 N N . LYS A 1 207 ? 18.947 2.104 7.757 1.00 80.94 207 LYS A N 1
ATOM 1634 C CA . LYS A 1 207 ? 19.717 1.808 6.533 1.00 80.94 207 LYS A CA 1
ATOM 1635 C C . LYS A 1 207 ? 20.904 2.764 6.375 1.00 80.94 207 LYS A C 1
ATOM 1637 O O . LYS A 1 207 ? 21.991 2.308 6.030 1.00 80.94 207 LYS A O 1
ATOM 1642 N N . ILE A 1 208 ? 20.714 4.055 6.652 1.00 82.62 208 ILE A N 1
ATOM 1643 C CA . ILE A 1 208 ? 21.779 5.067 6.603 1.00 82.62 208 ILE A CA 1
ATOM 1644 C C . ILE A 1 208 ? 22.846 4.768 7.662 1.00 82.62 208 ILE A C 1
ATOM 1646 O O . ILE A 1 208 ? 24.022 4.683 7.319 1.00 82.62 208 ILE A O 1
ATOM 1650 N N . LEU A 1 209 ? 22.442 4.525 8.913 1.00 75.88 209 LEU A N 1
ATOM 1651 C CA . LEU A 1 209 ? 23.359 4.182 10.005 1.00 75.88 209 LEU A CA 1
ATOM 1652 C C . LEU A 1 209 ? 24.181 2.926 9.685 1.00 75.88 209 LEU A C 1
ATOM 1654 O O . LEU A 1 209 ? 25.403 2.962 9.770 1.00 75.88 209 LEU A O 1
ATOM 1658 N N . LYS A 1 210 ? 23.542 1.854 9.191 1.00 81.75 210 LYS A N 1
ATOM 1659 C CA . LYS A 1 210 ? 24.253 0.636 8.768 1.00 81.75 210 LYS A CA 1
ATOM 1660 C C . LYS A 1 210 ? 25.287 0.898 7.673 1.00 81.75 210 LYS A C 1
ATOM 1662 O O . LYS A 1 210 ? 26.371 0.329 7.727 1.00 81.75 210 LYS A O 1
ATOM 1667 N N . LYS A 1 211 ? 24.966 1.740 6.682 1.00 78.44 211 LYS A N 1
ATOM 1668 C CA . LYS A 1 211 ? 25.914 2.102 5.615 1.00 78.44 211 LYS A CA 1
ATOM 1669 C C . LYS A 1 211 ? 27.126 2.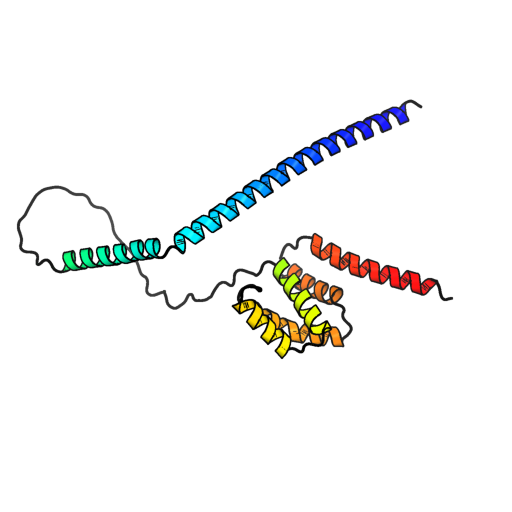864 6.164 1.00 78.44 211 LYS A C 1
ATOM 1671 O O . LYS A 1 211 ? 28.240 2.617 5.707 1.00 78.44 211 LYS A O 1
ATOM 1676 N N . ILE A 1 212 ? 26.920 3.748 7.143 1.00 78.38 212 ILE A N 1
ATOM 1677 C CA . ILE A 1 212 ? 27.992 4.518 7.796 1.00 78.38 212 ILE A CA 1
ATOM 1678 C C . ILE A 1 212 ? 28.906 3.597 8.617 1.00 78.38 212 ILE A C 1
ATOM 1680 O O . ILE A 1 212 ? 30.128 3.707 8.495 1.00 78.38 212 ILE A O 1
ATOM 1684 N N . ASP A 1 213 ? 28.330 2.655 9.371 1.00 68.94 213 ASP A N 1
ATOM 1685 C CA . ASP A 1 213 ? 29.079 1.670 10.164 1.00 68.94 213 ASP A CA 1
ATOM 1686 C C . ASP A 1 213 ? 29.946 0.762 9.277 1.00 68.94 213 ASP A C 1
ATOM 1688 O O . ASP A 1 213 ? 31.112 0.513 9.579 1.00 68.94 213 ASP A O 1
ATOM 1692 N N . THR A 1 214 ? 29.424 0.311 8.130 1.00 65.19 214 THR A N 1
ATOM 1693 C CA . THR A 1 214 ? 30.198 -0.506 7.176 1.00 65.19 214 THR A CA 1
ATOM 1694 C C . THR A 1 214 ? 31.270 0.280 6.418 1.00 65.19 214 THR A C 1
ATOM 1696 O O . THR A 1 214 ? 32.233 -0.313 5.942 1.00 65.19 214 THR A O 1
ATOM 1699 N N . GLY A 1 215 ? 31.126 1.605 6.306 1.00 56.25 215 GLY A N 1
ATOM 1700 C CA . GLY A 1 215 ? 32.091 2.479 5.634 1.00 56.25 215 GLY A CA 1
ATOM 1701 C C . GLY A 1 215 ? 33.308 2.858 6.487 1.00 56.25 215 GLY A C 1
ATOM 1702 O O . GLY A 1 215 ? 34.317 3.270 5.929 1.00 56.25 215 GLY A O 1
ATOM 1703 N N . HIS A 1 216 ? 33.240 2.699 7.815 1.00 53.75 216 HIS A N 1
ATOM 1704 C CA . HIS A 1 216 ? 34.341 3.013 8.743 1.00 53.75 216 HIS A CA 1
ATOM 1705 C C . HIS A 1 216 ? 35.227 1.806 9.107 1.00 53.75 216 HIS A C 1
ATOM 1707 O O . HIS A 1 216 ? 36.233 1.978 9.788 1.00 53.75 216 HIS A O 1
ATOM 1713 N N . GLY A 1 217 ? 34.881 0.590 8.666 1.00 47.12 217 GLY A N 1
ATOM 1714 C CA . GLY A 1 217 ? 35.641 -0.639 8.948 1.00 47.12 217 GLY A CA 1
ATOM 1715 C C . GLY A 1 217 ? 36.618 -1.079 7.850 1.00 47.12 217 GLY A C 1
ATOM 1716 O O . GLY A 1 217 ? 37.189 -2.161 7.951 1.00 47.12 217 GLY A O 1
ATOM 1717 N N . GLY A 1 218 ? 36.776 -0.286 6.787 1.00 46.94 218 GLY A N 1
ATOM 1718 C CA . GLY A 1 218 ? 37.642 -0.581 5.643 1.00 46.94 218 GLY A CA 1
ATOM 1719 C C . GLY A 1 218 ? 38.558 0.594 5.320 1.00 46.94 218 GLY A C 1
ATOM 1720 O O . GLY A 1 218 ? 38.376 1.246 4.295 1.00 46.94 218 GLY A O 1
ATOM 1721 N N . GLY A 1 219 ? 39.505 0.870 6.214 1.00 36.69 219 GLY A N 1
ATOM 1722 C CA . GLY A 1 219 ? 40.596 1.830 6.048 1.00 36.69 219 GLY A CA 1
ATOM 1723 C C . GLY A 1 219 ? 41.811 1.361 6.826 1.00 36.69 219 GLY A C 1
ATOM 1724 O O . GLY A 1 219 ? 41.620 1.018 8.013 1.00 36.69 219 GLY A O 1
#

pLDDT: mean 74.99, std 20.7, range [27.36, 97.56]

Radius of gyration: 31.98 Å; chains: 1; bounding box: 115×37×72 Å

Secondary structure (DSSP, 8-state):
-HHHHHHHHHHHHHHHHHHHHHHHHHHHHHHHHHHHHHHHHHHHHHHHHHH-HHHHHHHHHHHHHHHHHHHHHHS------------------------TTS------PPPPHHHHHHHHHHHHHHHHTT--HHHHHHHHHHHHHHTSS-TTHHHHHHHHHHHHHHHHHTT--HHHHHHHHHHHHHHTT----HHHHHHHHHHHHHHHHHHHHHHSS--

Foldseek 3Di:
DVVVVVVVVVVVVVVVVVVVVVVVVVVVVVVVVVVVVVVVVVVVVVVVVVVPVVVVVVVVVVVVVVVVVVVVVVPDDDDDDDDDDDDDDDDDDDDDDPDVPPPPPPPVPPDPVVLVLVLLVVLLVCVVVVDALVRSLVVQVVCCVVVVHPPPSSVVSNVCNVVSNVVVVVVDDSLNVVVVVVVVCVVVVHDDDCVVVCVSVVVVVVVVVVVVVVVVPPD

Sequence (219 aa):
MSGESDRLSRVEKEVEELKQSLKKISEEFSKAVEELRKAVVEIRSAVTEIENPFNLLRVISSEEELQRARKLAEQAPISPMRPAETAKTEEKPSEKPLEEEARRIVEAKPISFEAGFSIIKWVWALLDAGLDRDDVVNISKYCERVGYLPPNSSEYVGYVVDAMSKARLGGLNLEEFMLIIYGAAKASGLRLEMKELEEVAFGLLRKILKKIDTGHGGG